Protein AF-A0AB34IIX8-F1 (afdb_monomer)

Secondary structure (DSSP, 8-state):
-PPPEEEEETTT--EEEEGGGEEEEEGGGTEEEES---SEEEEEEEEEETTEEEEEEEETTT--EEEEEESS--GGGTTS---TTS-EEEEEGGGEEEEETT-HHHHHHHHTT---S---------------SS-HHHHHHHHHHHHHHHHHHHHHHHHHHHHHHHHHHHS---------------

Solvent-accessible surface area (backbone atoms only — not comparable to full-atom values): 11412 Å² total; per-residue (Å²): 129,87,71,60,31,39,33,19,35,58,85,78,59,49,63,32,41,45,53,88,33,56,76,46,76,38,76,96,68,49,22,39,32,26,69,57,76,45,65,60,39,77,47,88,42,87,43,69,64,88,94,24,44,32,22,44,27,23,32,58,88,74,61,46,71,34,34,36,33,38,84,50,81,32,83,90,46,67,83,58,89,65,65,91,86,58,65,46,36,34,32,32,51,89,38,44,35,79,47,58,67,82,44,63,63,60,50,49,30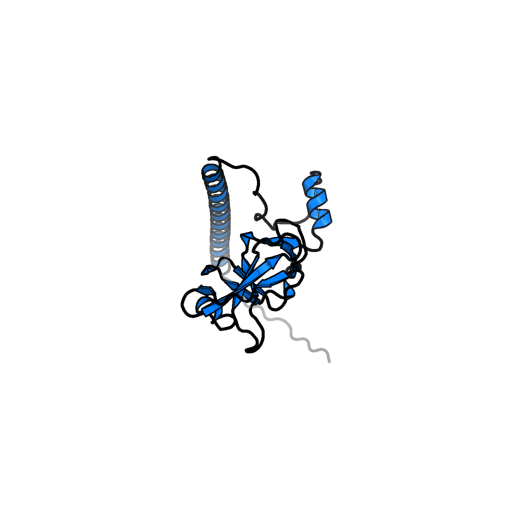,58,74,69,68,51,76,73,90,79,81,82,92,84,80,97,81,83,87,86,86,90,79,82,78,91,60,60,62,66,50,50,51,55,50,51,51,50,51,51,52,53,49,52,53,50,49,52,52,50,51,51,50,48,54,54,47,54,52,53,64,71,74,68,78,79,89,80,89,80,90,81,79,92,76,80,92,127

Foldseek 3Di:
DDFKKFKAFPPPRHTWGIPVQFQDQQVVQLWTKGQDTPQWDWAQDQDDDPHWGWTWIAGNPPRHTFFIKTPDQDPSRPPRDDDRHGIITIGHPVRIDMDGPPCPVVVVCVVVVNPPPDDDDDDPDDDDDDDDDDPPVVVVVVVVVVVVVVVVVVVVVVVVVVVVVVVCVVPPDDDDDDDDDDDDDD

InterPro domains:
  IPR004910 Yippee/Mis18/Cereblon [PF03226] (6-108)
  IPR034752 Mis18 domain [PS51793] (4-91)

Sequence (186 aa):
MERPFILTCHKCRQVISDSNQLLATVPSLDALVLDAIVGVRIDPTDEREGAAAFGRLSCHDCHTELGRVYSAAAEPLQHVVHRPEAPRYTLHRGALGSYVMGSAKEQHDRAHGVRSDGGEAEGAWAARDGAGGEASENVLVQQLMRVVLGLDQRLKALEQLRAKGEERAAEGGEEGDGEAGRKRAR

Nearest PDB structures (foldseek):
  5hj0-assembly1_A  TM=8.740E-01  e=3.305E-07  Schizosaccharomyces pombe
  8ou5-assembly1_C  TM=7.948E-01  e=3.242E-05  Magnetospirillum gryphiswaldense
  8tzx-assembly2_D  TM=7.393E-01  e=6.707E-05  Homo sapiens
  9djx-assembly2_D  TM=6.738E-01  e=5.671E-05  Homo sapiens
  8rqc-assembly1_A  TM=7.570E-01  e=3.036E-04  Homo sapiens

Organism: Prymnesium parvum (NCBI:txid97485)

Radius of gyration: 26.21 Å; Cα contacts (8 Å, |Δi|>4): 228; chains: 1; bounding box: 74×52×56 Å

pLDDT: mean 71.8, std 18.86, range [35.12, 96.25]

Structure (mmCIF, N/CA/C/O backbone):
data_AF-A0AB34IIX8-F1
#
_entry.id   AF-A0AB34IIX8-F1
#
loop_
_atom_site.group_PDB
_atom_site.id
_atom_site.type_symbol
_atom_site.label_atom_id
_atom_site.label_alt_id
_atom_site.label_comp_id
_atom_site.label_asym_id
_atom_site.label_entity_id
_atom_site.label_seq_id
_atom_site.pdbx_PDB_ins_code
_atom_site.Cartn_x
_atom_site.Cartn_y
_atom_site.Cartn_z
_atom_site.occupancy
_atom_site.B_iso_or_equiv
_atom_site.auth_seq_id
_atom_site.auth_comp_id
_atom_site.auth_asym_id
_atom_site.auth_atom_id
_atom_site.pdbx_PDB_model_num
ATOM 1 N N . MET A 1 1 ? 14.805 -4.150 16.756 1.00 48.88 1 MET A N 1
ATOM 2 C CA . MET A 1 1 ? 14.032 -4.914 15.754 1.00 48.88 1 MET A CA 1
ATOM 3 C C . MET A 1 1 ? 12.769 -4.123 15.490 1.00 48.88 1 MET A C 1
ATOM 5 O O . MET A 1 1 ? 12.057 -3.855 16.451 1.00 48.88 1 MET A O 1
ATOM 9 N N . GLU A 1 2 ? 12.534 -3.687 14.254 1.00 68.69 2 GLU A N 1
ATOM 10 C CA . GLU A 1 2 ? 11.281 -3.010 13.902 1.00 68.69 2 GLU A CA 1
ATOM 11 C C . GLU A 1 2 ? 10.110 -3.976 14.117 1.00 68.69 2 GLU A C 1
ATOM 13 O O . GLU A 1 2 ? 10.172 -5.142 13.725 1.00 68.69 2 GLU A O 1
ATOM 18 N N . ARG A 1 3 ? 9.069 -3.521 14.821 1.00 80.75 3 ARG A N 1
ATOM 19 C CA . ARG A 1 3 ? 7.877 -4.338 15.069 1.00 80.75 3 ARG A CA 1
ATOM 20 C C . ARG A 1 3 ? 7.067 -4.429 13.769 1.00 80.75 3 ARG A C 1
ATOM 22 O O . ARG A 1 3 ? 6.845 -3.387 13.147 1.00 80.75 3 ARG A O 1
ATOM 29 N N . PRO A 1 4 ? 6.592 -5.623 13.370 1.00 85.88 4 PRO A N 1
ATOM 30 C CA . PRO A 1 4 ? 5.780 -5.753 12.171 1.00 85.88 4 PRO A CA 1
ATOM 31 C C . PRO A 1 4 ? 4.468 -4.980 12.329 1.00 85.88 4 PRO A C 1
ATOM 33 O O . PRO A 1 4 ? 3.879 -4.922 13.417 1.00 85.88 4 PRO A O 1
ATOM 36 N N . PHE A 1 5 ? 3.999 -4.398 11.230 1.00 88.06 5 PHE A N 1
ATOM 37 C CA . PHE A 1 5 ? 2.740 -3.664 11.195 1.00 88.06 5 PHE A CA 1
ATOM 38 C C . PHE A 1 5 ? 1.834 -4.165 10.073 1.00 88.06 5 PHE A C 1
ATOM 40 O O . PHE A 1 5 ? 2.292 -4.627 9.032 1.00 88.06 5 PHE A O 1
ATOM 47 N N . ILE A 1 6 ? 0.529 -4.063 10.304 1.00 92.44 6 ILE A N 1
ATOM 48 C CA . ILE A 1 6 ? -0.516 -4.391 9.336 1.00 92.44 6 ILE A CA 1
ATOM 49 C C . ILE A 1 6 ? -0.975 -3.113 8.644 1.00 92.44 6 ILE A C 1
ATOM 51 O O . ILE A 1 6 ? -1.150 -2.077 9.289 1.00 92.44 6 ILE A O 1
ATOM 55 N N . LEU A 1 7 ? -1.208 -3.209 7.339 1.00 94.00 7 LEU A N 1
ATOM 56 C CA . LEU A 1 7 ? -1.829 -2.188 6.510 1.00 94.00 7 LEU A CA 1
ATOM 57 C C . LEU A 1 7 ? -3.308 -2.521 6.307 1.00 94.00 7 LEU A C 1
ATOM 59 O O . LEU A 1 7 ? -3.676 -3.626 5.910 1.00 94.00 7 LEU A O 1
ATOM 63 N N . THR A 1 8 ? -4.161 -1.540 6.566 1.00 95.00 8 THR A N 1
ATOM 64 C CA . THR A 1 8 ? -5.621 -1.642 6.472 1.00 95.00 8 THR A CA 1
ATOM 65 C C . THR A 1 8 ? -6.172 -0.540 5.581 1.00 95.00 8 THR A C 1
ATOM 67 O O . THR A 1 8 ? -5.566 0.521 5.462 1.00 95.00 8 THR A O 1
ATOM 70 N N . CYS A 1 9 ? -7.340 -0.739 4.978 1.00 94.62 9 CYS A N 1
ATOM 71 C CA . CYS A 1 9 ? -8.062 0.344 4.321 1.00 94.62 9 CYS A CA 1
ATOM 72 C C . CYS A 1 9 ? -8.447 1.405 5.364 1.00 94.62 9 CYS A C 1
ATOM 74 O O . CYS A 1 9 ? -9.078 1.081 6.371 1.00 94.62 9 CYS A O 1
ATOM 76 N N . HIS A 1 10 ? -8.125 2.678 5.125 1.00 93.69 10 HIS A N 1
ATOM 77 C CA . HIS A 1 10 ? -8.437 3.745 6.086 1.00 93.69 10 HIS A CA 1
ATOM 78 C C . HIS A 1 10 ? -9.949 3.894 6.355 1.00 93.69 10 HIS A C 1
ATOM 80 O O . HIS A 1 10 ? -10.344 4.263 7.461 1.00 93.69 10 HIS A O 1
ATOM 86 N N . LYS A 1 11 ? -10.792 3.573 5.361 1.00 93.38 11 LYS A N 1
ATOM 87 C CA . LYS A 1 11 ? -12.246 3.765 5.415 1.00 93.38 11 LYS A CA 1
ATOM 88 C C . LYS A 1 11 ? -12.980 2.635 6.137 1.00 93.38 11 LYS A C 1
ATOM 90 O O . LYS A 1 11 ? -13.753 2.909 7.047 1.00 93.38 11 LYS A O 1
ATOM 95 N N . CYS A 1 12 ? -12.759 1.379 5.741 1.00 93.50 12 CYS A N 1
ATOM 96 C CA . CYS A 1 12 ? -13.467 0.221 6.315 1.00 93.50 12 CYS A CA 1
ATOM 97 C C . CYS A 1 12 ? -12.614 -0.652 7.240 1.00 93.50 12 CYS A C 1
ATOM 99 O O . CYS A 1 12 ? -13.127 -1.619 7.791 1.00 93.50 12 CYS A O 1
ATOM 101 N N . ARG A 1 13 ? -11.325 -0.334 7.416 1.00 93.94 13 ARG A N 1
ATOM 102 C CA . ARG A 1 13 ? -10.366 -1.094 8.238 1.00 93.94 13 ARG A CA 1
ATOM 103 C C . ARG A 1 13 ? -10.100 -2.532 7.778 1.00 93.94 13 ARG A C 1
ATOM 105 O O . ARG A 1 13 ? -9.403 -3.258 8.480 1.00 93.94 13 ARG A O 1
ATOM 112 N N . GLN A 1 14 ? -10.563 -2.916 6.587 1.00 93.94 14 GLN A N 1
ATOM 113 C CA . GLN A 1 14 ? -10.225 -4.196 5.966 1.00 93.94 14 GLN A CA 1
ATOM 114 C C . GLN A 1 14 ? -8.707 -4.347 5.849 1.00 93.94 14 GLN A C 1
ATOM 116 O O . GLN A 1 14 ? -8.026 -3.411 5.428 1.00 93.94 14 GLN A O 1
ATOM 121 N N . VAL A 1 15 ? -8.176 -5.512 6.215 1.00 94.56 15 VAL A N 1
ATOM 122 C CA . VAL A 1 15 ? -6.744 -5.811 6.092 1.00 94.56 15 VAL A CA 1
ATOM 123 C C . VAL A 1 15 ? -6.374 -5.927 4.617 1.00 94.56 15 VAL A C 1
ATOM 125 O O . VAL A 1 15 ? -7.032 -6.655 3.875 1.00 94.56 15 VAL A O 1
ATOM 128 N N . ILE A 1 16 ? -5.327 -5.206 4.212 1.00 95.00 16 ILE A N 1
ATOM 129 C CA . ILE A 1 16 ? -4.848 -5.154 2.826 1.00 95.00 16 ILE A CA 1
ATOM 130 C C . ILE A 1 16 ? -3.503 -5.860 2.673 1.00 95.00 16 ILE A C 1
ATOM 132 O O . ILE A 1 16 ? -3.306 -6.585 1.705 1.00 95.00 16 ILE A O 1
ATOM 136 N N . SER A 1 17 ? -2.564 -5.646 3.596 1.00 94.88 17 SER A N 1
ATOM 137 C CA . SER A 1 17 ? -1.236 -6.274 3.561 1.00 94.88 17 SER A CA 1
ATOM 138 C C . SER A 1 17 ? -0.517 -6.090 4.906 1.00 94.88 17 SER A C 1
ATOM 140 O O . SER A 1 17 ? -1.108 -5.605 5.875 1.00 94.88 17 SER A O 1
ATOM 142 N N . ASP A 1 18 ? 0.758 -6.453 4.975 1.00 92.38 18 ASP A N 1
ATOM 143 C CA . ASP A 1 18 ? 1.627 -6.300 6.140 1.00 92.38 18 ASP A CA 1
ATOM 144 C C . ASP A 1 18 ? 3.025 -5.802 5.740 1.00 92.38 18 ASP A C 1
ATOM 146 O O . ASP A 1 18 ? 3.395 -5.777 4.566 1.00 92.38 18 ASP A O 1
ATOM 150 N N . SER A 1 19 ? 3.807 -5.372 6.730 1.00 90.69 19 SER A N 1
ATOM 151 C CA . SER A 1 19 ? 5.132 -4.784 6.524 1.00 90.69 19 SER A CA 1
ATOM 152 C C . SER A 1 19 ? 6.153 -5.733 5.896 1.00 90.69 19 SER A C 1
ATOM 154 O O . SER A 1 19 ? 7.122 -5.258 5.317 1.00 90.69 19 SER A O 1
ATOM 156 N N . ASN A 1 20 ? 5.963 -7.054 5.982 1.00 89.75 20 ASN A N 1
ATOM 157 C CA . ASN A 1 20 ? 6.886 -8.020 5.378 1.00 89.75 20 ASN A CA 1
ATOM 158 C C . ASN A 1 20 ? 6.762 -8.051 3.853 1.00 89.75 20 ASN A C 1
ATOM 160 O O . ASN A 1 20 ? 7.678 -8.510 3.178 1.00 89.75 20 ASN A O 1
ATOM 164 N N . GLN A 1 21 ? 5.640 -7.567 3.315 1.00 89.94 21 GLN A N 1
ATOM 165 C CA . GLN A 1 21 ? 5.416 -7.450 1.877 1.00 89.94 21 GLN A CA 1
ATOM 166 C C . GLN A 1 21 ? 5.927 -6.121 1.310 1.00 89.94 21 GLN A C 1
ATOM 168 O O . GLN A 1 21 ? 5.848 -5.915 0.100 1.00 89.94 21 GLN A O 1
ATOM 173 N N . LEU A 1 22 ? 6.414 -5.200 2.155 1.00 89.75 22 LEU A N 1
ATOM 174 C CA . LEU A 1 22 ? 6.885 -3.881 1.734 1.00 89.75 22 LEU A CA 1
ATOM 175 C C . LEU A 1 22 ? 8.232 -3.989 1.023 1.00 89.75 22 LEU A C 1
ATOM 177 O O . LEU A 1 22 ? 9.253 -4.300 1.628 1.00 89.75 22 LEU A O 1
ATOM 181 N N . LEU A 1 23 ? 8.225 -3.668 -0.267 1.00 88.12 23 LEU A N 1
ATOM 182 C CA . LEU A 1 23 ? 9.414 -3.669 -1.114 1.00 88.12 23 LEU A CA 1
ATOM 183 C C . LEU A 1 23 ? 10.110 -2.311 -1.097 1.00 88.12 23 LEU A C 1
ATOM 185 O O . LEU A 1 23 ? 11.332 -2.230 -1.014 1.00 88.12 23 LEU A O 1
ATOM 189 N N . ALA A 1 24 ? 9.326 -1.239 -1.216 1.00 87.75 24 ALA A N 1
ATOM 190 C CA . ALA A 1 24 ? 9.838 0.121 -1.282 1.00 87.75 24 ALA A CA 1
ATOM 191 C C . ALA A 1 24 ? 8.766 1.144 -0.908 1.00 87.75 24 ALA A C 1
ATOM 193 O O . ALA A 1 24 ? 7.566 0.914 -1.064 1.00 87.75 24 ALA A O 1
ATOM 194 N N . THR A 1 25 ? 9.216 2.318 -0.484 1.00 89.25 25 THR A N 1
ATOM 195 C CA . THR A 1 25 ? 8.400 3.529 -0.439 1.00 89.25 25 THR A CA 1
ATOM 196 C C . THR A 1 25 ? 8.846 4.442 -1.573 1.00 89.25 25 THR A C 1
ATOM 198 O O . THR A 1 25 ? 10.042 4.615 -1.806 1.00 89.25 25 THR A O 1
ATOM 201 N N . VAL A 1 26 ? 7.893 4.990 -2.325 1.00 86.69 26 VAL A N 1
ATOM 202 C CA . VAL A 1 26 ? 8.170 5.834 -3.494 1.00 86.69 26 VAL A CA 1
ATOM 203 C C . VAL A 1 26 ? 7.586 7.219 -3.226 1.00 86.69 26 VAL A C 1
ATOM 205 O O . VAL A 1 26 ? 6.388 7.428 -3.433 1.00 86.69 26 VAL A O 1
ATOM 208 N N . PRO A 1 27 ? 8.406 8.177 -2.749 1.00 84.50 27 PRO A N 1
ATOM 209 C CA . PRO A 1 27 ? 7.924 9.496 -2.342 1.00 84.50 27 PRO A CA 1
ATOM 210 C C . PRO A 1 27 ? 7.261 10.284 -3.474 1.00 84.50 27 PRO A C 1
ATOM 212 O O . PRO A 1 27 ? 6.296 10.998 -3.231 1.00 84.50 27 PRO A O 1
ATOM 215 N N . SER A 1 28 ? 7.737 10.129 -4.712 1.00 83.44 28 SER A N 1
ATOM 216 C CA . SER A 1 28 ? 7.179 10.815 -5.886 1.00 83.44 28 SER A CA 1
ATOM 217 C C . SER A 1 28 ? 5.744 10.398 -6.221 1.00 83.44 28 SER A C 1
ATOM 219 O O . SER A 1 28 ? 5.047 11.146 -6.896 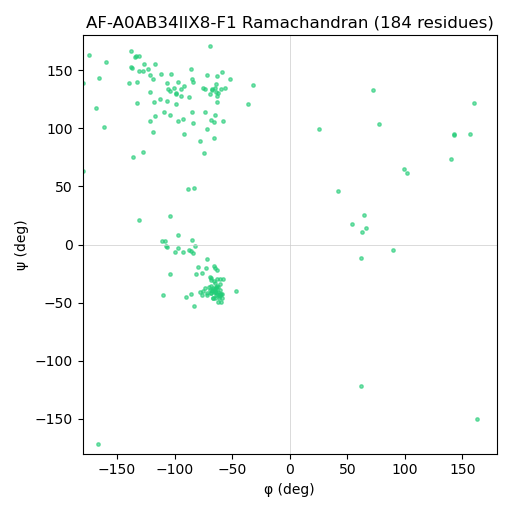1.00 83.44 28 SER A O 1
ATOM 221 N N . LEU A 1 29 ? 5.301 9.231 -5.742 1.00 81.00 29 LEU A N 1
ATOM 222 C CA . LEU A 1 29 ? 3.943 8.711 -5.925 1.00 81.00 29 LEU A CA 1
ATOM 223 C C . LEU A 1 29 ? 3.104 8.761 -4.638 1.00 81.00 29 LEU A C 1
ATOM 225 O O . LEU A 1 29 ? 1.960 8.306 -4.646 1.00 81.00 29 LEU A O 1
ATOM 229 N N . ASP A 1 30 ? 3.688 9.232 -3.528 1.00 88.44 30 ASP A N 1
ATOM 230 C CA . ASP A 1 30 ? 3.159 9.054 -2.167 1.00 88.44 30 ASP A CA 1
ATOM 231 C C . ASP A 1 30 ? 2.613 7.628 -1.940 1.00 88.44 30 ASP A C 1
ATOM 233 O O . ASP A 1 30 ? 1.490 7.412 -1.470 1.00 88.44 30 ASP A O 1
ATOM 237 N N . ALA A 1 31 ? 3.396 6.627 -2.363 1.00 90.06 31 ALA A N 1
ATOM 238 C CA . ALA A 1 31 ? 2.939 5.246 -2.448 1.00 90.06 31 ALA A CA 1
ATOM 239 C C . ALA A 1 31 ? 3.898 4.243 -1.795 1.00 90.06 31 ALA A C 1
ATOM 241 O O . ALA A 1 31 ? 5.121 4.411 -1.775 1.00 90.06 31 ALA A O 1
ATOM 242 N N . LEU A 1 32 ? 3.310 3.164 -1.286 1.00 91.31 32 LEU A N 1
ATOM 243 C CA . LEU A 1 32 ? 3.980 1.961 -0.810 1.00 91.31 32 LEU A CA 1
ATOM 244 C C . LEU A 1 32 ? 3.930 0.901 -1.908 1.00 91.31 32 LEU A C 1
ATOM 246 O O . LEU A 1 32 ? 2.858 0.631 -2.446 1.00 91.31 32 LEU A O 1
ATOM 250 N N . VAL A 1 33 ? 5.067 0.290 -2.222 1.00 90.81 33 VAL A N 1
ATOM 251 C CA . VAL A 1 33 ? 5.158 -0.802 -3.194 1.00 90.81 33 VAL A CA 1
ATOM 252 C C . VAL A 1 33 ? 5.195 -2.124 -2.444 1.00 90.81 33 VAL A C 1
ATOM 254 O O . VAL A 1 33 ? 6.082 -2.336 -1.616 1.00 90.81 33 VAL A O 1
ATOM 257 N N . LEU A 1 34 ? 4.230 -2.994 -2.724 1.00 90.31 34 LEU A N 1
ATOM 258 C CA . LEU A 1 34 ? 4.023 -4.266 -2.037 1.00 90.31 34 LEU A CA 1
ATOM 259 C C . LEU A 1 34 ? 4.099 -5.436 -3.026 1.00 90.31 34 LEU A C 1
ATOM 261 O O . LEU A 1 34 ? 3.654 -5.304 -4.168 1.00 90.31 34 LEU A O 1
ATOM 265 N N . ASP A 1 35 ? 4.626 -6.571 -2.566 1.00 87.56 35 ASP A N 1
ATOM 266 C CA . ASP A 1 35 ? 4.683 -7.827 -3.339 1.00 87.56 35 ASP A CA 1
ATOM 267 C C . ASP A 1 35 ? 3.320 -8.538 -3.350 1.00 87.56 35 ASP A C 1
ATOM 269 O O . ASP A 1 35 ? 2.833 -9.003 -4.379 1.00 87.56 35 ASP A O 1
ATOM 273 N N . ALA A 1 36 ? 2.639 -8.549 -2.201 1.00 88.06 36 ALA A N 1
ATOM 274 C CA . ALA A 1 36 ? 1.340 -9.191 -2.042 1.00 88.06 36 ALA A CA 1
ATOM 275 C C . ALA A 1 36 ? 0.322 -8.289 -1.335 1.00 88.06 36 ALA A C 1
ATOM 277 O O . ALA A 1 36 ? 0.626 -7.608 -0.350 1.00 88.06 36 ALA A O 1
ATOM 278 N N . ILE A 1 37 ? -0.917 -8.333 -1.825 1.00 91.62 37 ILE A N 1
ATOM 279 C CA . ILE A 1 37 ? -2.074 -7.634 -1.259 1.00 91.62 37 ILE A CA 1
ATOM 280 C C . ILE A 1 37 ? -3.299 -8.555 -1.248 1.00 91.62 37 ILE A C 1
ATOM 282 O O . ILE A 1 37 ? -3.431 -9.446 -2.086 1.00 91.62 37 ILE A O 1
ATOM 286 N N . VAL A 1 38 ? -4.204 -8.332 -0.300 1.00 93.69 38 VAL A N 1
ATOM 287 C CA . VAL A 1 38 ? -5.457 -9.078 -0.114 1.00 93.69 38 VAL A CA 1
ATOM 288 C C . VAL A 1 38 ? -6.636 -8.120 0.046 1.00 93.69 38 VAL A C 1
ATOM 290 O O . VAL A 1 38 ? -6.457 -6.938 0.324 1.00 93.69 38 VAL A O 1
ATOM 293 N N . GLY A 1 39 ? -7.865 -8.613 -0.140 1.00 91.75 39 GLY A N 1
ATOM 294 C CA . GLY A 1 39 ? -9.071 -7.799 0.072 1.00 91.75 39 GLY A CA 1
ATOM 295 C C . GLY A 1 39 ? -9.210 -6.619 -0.899 1.00 91.75 39 GLY A C 1
ATOM 296 O O . GLY A 1 39 ? -9.858 -5.619 -0.579 1.00 91.75 39 GLY A O 1
ATOM 297 N N . VAL A 1 40 ? -8.603 -6.728 -2.082 1.00 94.06 40 VAL A N 1
ATOM 298 C CA . VAL A 1 40 ? -8.648 -5.712 -3.137 1.00 94.06 40 VAL A CA 1
ATOM 299 C C . VAL A 1 40 ? -9.331 -6.234 -4.395 1.00 94.06 40 VAL A C 1
ATOM 301 O O . VAL A 1 40 ? -9.357 -7.434 -4.669 1.00 94.06 40 VAL A O 1
ATOM 304 N N . ARG A 1 41 ? -9.867 -5.309 -5.181 1.00 93.88 41 ARG A N 1
ATOM 305 C CA . ARG A 1 41 ? -10.296 -5.505 -6.559 1.00 93.88 41 ARG A CA 1
ATOM 306 C C . ARG A 1 41 ? -9.297 -4.828 -7.481 1.00 93.88 41 ARG A C 1
ATOM 308 O O . ARG A 1 41 ? -8.819 -3.736 -7.178 1.00 93.88 41 ARG A O 1
ATOM 315 N N . ILE A 1 42 ? -8.993 -5.501 -8.583 1.00 91.94 42 ILE A N 1
ATOM 316 C CA . ILE A 1 42 ? -8.147 -4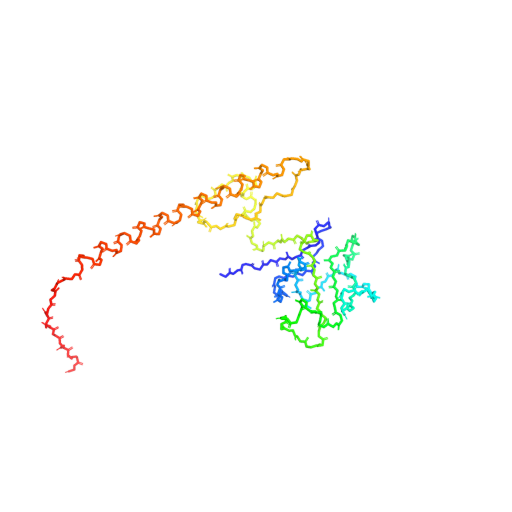.976 -9.647 1.00 91.94 42 ILE A CA 1
ATOM 317 C C . ILE A 1 42 ? -9.058 -4.702 -10.829 1.00 91.94 42 ILE A C 1
ATOM 319 O O . ILE A 1 42 ? -9.612 -5.641 -11.400 1.00 91.94 42 ILE A O 1
ATOM 323 N N . ASP A 1 43 ? -9.202 -3.432 -11.176 1.00 89.38 43 ASP A N 1
ATOM 324 C CA . ASP A 1 43 ? -9.896 -3.015 -12.382 1.00 89.38 43 ASP A CA 1
ATOM 325 C C . ASP A 1 43 ? -8.837 -2.869 -13.486 1.00 89.38 43 ASP A C 1
ATOM 327 O O . ASP A 1 43 ? -7.994 -1.965 -13.408 1.00 89.38 43 ASP A O 1
ATOM 331 N N . PRO A 1 44 ? -8.801 -3.781 -14.480 1.00 76.06 44 PRO A N 1
ATOM 332 C CA . PRO A 1 44 ? -7.840 -3.728 -15.572 1.00 76.06 44 PRO A CA 1
ATOM 333 C C . PRO A 1 44 ? -8.253 -2.617 -16.536 1.00 76.06 44 PRO A C 1
ATOM 335 O O . PRO A 1 44 ? -8.888 -2.838 -17.564 1.00 76.06 44 PRO A O 1
ATOM 338 N N . THR A 1 45 ? -7.938 -1.390 -16.159 1.00 73.19 45 THR A N 1
ATOM 339 C CA . THR A 1 45 ? -8.007 -0.222 -17.024 1.00 73.19 45 THR A CA 1
ATOM 340 C C . THR A 1 45 ? -6.652 -0.029 -17.691 1.00 73.19 45 THR A C 1
ATOM 342 O O . THR A 1 45 ? -5.633 -0.106 -17.019 1.00 73.19 45 THR A O 1
ATOM 345 N N . ASP A 1 46 ? -6.615 0.264 -18.991 1.00 69.44 46 ASP A N 1
ATOM 346 C CA . ASP A 1 46 ? -5.392 0.724 -19.673 1.00 69.44 46 ASP A CA 1
ATOM 347 C C . ASP A 1 46 ? -5.205 2.237 -19.474 1.00 69.44 46 ASP A C 1
ATOM 349 O O . ASP A 1 46 ? -4.994 3.006 -20.417 1.00 69.44 46 ASP A O 1
ATOM 353 N N . GLU A 1 47 ? -5.329 2.692 -18.227 1.00 77.12 47 GLU A N 1
ATOM 354 C CA . GLU A 1 47 ? -5.004 4.072 -17.893 1.00 77.12 47 GLU A CA 1
ATOM 355 C C . GLU A 1 47 ? -3.490 4.263 -17.947 1.00 77.12 47 GLU A C 1
ATOM 357 O O . GLU A 1 47 ? -2.714 3.346 -17.675 1.00 77.12 47 GLU A O 1
ATOM 362 N N . ARG A 1 48 ? -3.060 5.453 -18.370 1.00 77.31 48 ARG A N 1
ATOM 363 C CA . ARG A 1 48 ? -1.650 5.746 -18.619 1.00 77.31 48 ARG A CA 1
ATOM 364 C C . ARG A 1 48 ? -1.174 6.896 -17.760 1.00 77.31 48 ARG A C 1
ATOM 366 O O . ARG A 1 48 ? -1.786 7.960 -17.743 1.00 77.31 48 ARG A O 1
ATOM 373 N N . GLU A 1 49 ? -0.037 6.687 -17.114 1.00 72.88 49 GLU A N 1
ATOM 374 C CA . GLU A 1 49 ? 0.727 7.728 -16.437 1.00 72.88 49 GLU A CA 1
ATOM 375 C C . GLU A 1 49 ? 2.124 7.753 -17.064 1.00 72.88 49 GLU A C 1
ATOM 377 O O . GLU A 1 49 ? 2.921 6.822 -16.925 1.00 72.88 49 GLU A O 1
ATOM 382 N N . GLY A 1 50 ? 2.379 8.782 -17.876 1.00 76.56 50 GLY A N 1
ATOM 383 C CA . GLY A 1 50 ? 3.541 8.809 -18.762 1.00 76.56 50 GLY A CA 1
ATOM 384 C C . GLY A 1 50 ? 3.502 7.663 -19.782 1.00 76.56 50 GLY A C 1
ATOM 385 O O . GLY A 1 50 ? 2.560 7.547 -20.566 1.00 76.56 50 GLY A O 1
ATOM 386 N N . ALA A 1 51 ? 4.538 6.821 -19.776 1.00 72.31 51 ALA A N 1
ATOM 387 C CA . ALA A 1 51 ? 4.677 5.681 -20.686 1.00 72.31 51 ALA A CA 1
ATOM 388 C C . ALA A 1 51 ? 4.128 4.352 -20.125 1.00 72.31 51 ALA A C 1
ATOM 390 O O . ALA A 1 51 ? 4.094 3.361 -20.854 1.00 72.31 51 ALA A O 1
ATOM 391 N N . ALA A 1 52 ? 3.715 4.305 -18.854 1.00 77.00 52 ALA A N 1
ATOM 392 C CA . ALA A 1 52 ? 3.293 3.070 -18.199 1.00 77.00 52 ALA A CA 1
ATOM 393 C C . ALA A 1 52 ? 1.767 2.943 -18.140 1.00 77.00 52 ALA A C 1
ATOM 395 O O . ALA A 1 52 ? 1.073 3.891 -17.770 1.00 77.00 52 ALA A O 1
ATOM 396 N N . ALA A 1 53 ? 1.264 1.755 -18.482 1.00 83.56 53 ALA A N 1
ATOM 397 C CA . ALA A 1 53 ? -0.128 1.382 -18.269 1.00 83.56 53 ALA A CA 1
ATOM 398 C C . ALA A 1 53 ? -0.324 0.866 -16.836 1.00 83.56 53 ALA A C 1
ATOM 400 O O . ALA A 1 53 ? 0.526 0.130 -16.314 1.00 83.56 53 ALA A O 1
ATOM 401 N N . PHE A 1 54 ? -1.436 1.242 -16.209 1.00 87.25 54 PHE A N 1
ATOM 402 C CA . PHE A 1 54 ? -1.771 0.811 -14.859 1.00 87.25 54 PHE A CA 1
ATOM 403 C C . PHE A 1 54 ? -3.256 0.474 -14.705 1.00 87.25 54 PHE A C 1
ATOM 405 O O . PHE A 1 54 ? -4.130 1.208 -15.162 1.00 87.25 54 PHE A O 1
ATOM 412 N N . GLY A 1 55 ? -3.530 -0.610 -13.979 1.00 89.88 55 GLY A N 1
ATOM 413 C CA . GLY A 1 55 ? -4.864 -0.926 -13.475 1.00 89.88 55 GLY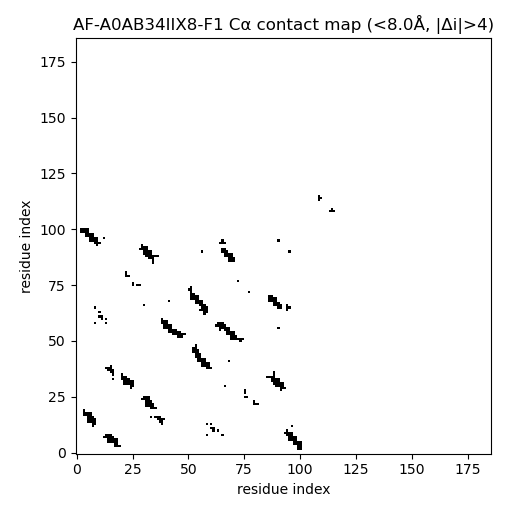 A CA 1
ATOM 414 C C . GLY A 1 55 ? -5.119 -0.237 -12.136 1.00 89.88 55 GLY A C 1
ATOM 415 O O . GLY A 1 55 ? -4.182 -0.006 -11.365 1.00 89.88 55 GLY A O 1
ATOM 416 N N . ARG A 1 56 ? -6.379 0.072 -11.829 1.00 92.75 56 ARG A N 1
ATOM 417 C CA . ARG A 1 56 ? -6.756 0.645 -10.529 1.00 92.75 56 ARG A CA 1
ATOM 418 C C . ARG A 1 56 ? -6.975 -0.448 -9.492 1.00 92.75 56 ARG A C 1
ATOM 420 O O . ARG A 1 56 ? -7.522 -1.510 -9.785 1.00 92.75 56 ARG A O 1
ATOM 427 N N . LEU A 1 57 ? -6.558 -0.167 -8.264 1.00 94.19 57 LEU A N 1
ATOM 428 C CA . LEU A 1 57 ? -6.793 -1.010 -7.100 1.00 94.19 57 LEU A CA 1
ATOM 429 C C . LEU A 1 57 ? -7.843 -0.349 -6.220 1.00 94.19 57 LEU A C 1
ATOM 431 O O . LEU A 1 57 ? -7.652 0.777 -5.758 1.00 94.19 57 LEU A O 1
ATOM 435 N N . SER A 1 58 ? -8.924 -1.061 -5.936 1.00 96.00 58 SER A N 1
ATOM 436 C CA . SER A 1 58 ? -9.975 -0.606 -5.029 1.00 96.00 58 SER A CA 1
ATOM 437 C C . SER A 1 58 ? -10.190 -1.606 -3.896 1.00 96.00 58 SER A C 1
ATOM 439 O O . SER A 1 58 ? -9.937 -2.801 -4.028 1.00 96.00 58 SER A O 1
ATOM 441 N N . CYS A 1 59 ? -10.629 -1.129 -2.733 1.00 96.25 59 CYS A N 1
ATOM 442 C CA . CYS A 1 59 ? -10.982 -2.012 -1.627 1.00 96.25 59 CYS A CA 1
ATOM 443 C C . CYS A 1 59 ? -12.189 -2.879 -2.014 1.00 96.25 59 CYS A C 1
ATOM 445 O O . CYS A 1 59 ? -13.180 -2.363 -2.537 1.00 96.25 59 CYS A O 1
ATOM 447 N N . HIS A 1 60 ? -12.134 -4.178 -1.718 1.00 95.81 60 HIS A N 1
ATOM 448 C CA . HIS A 1 60 ? -13.231 -5.092 -2.026 1.00 95.81 60 HIS A CA 1
ATOM 449 C C . HIS A 1 60 ? -14.545 -4.678 -1.347 1.00 95.81 60 HIS A C 1
ATOM 451 O O . HIS A 1 60 ? -15.579 -4.667 -2.009 1.00 95.81 60 HIS A O 1
ATOM 457 N N . ASP A 1 61 ? -14.489 -4.263 -0.077 1.00 94.12 61 ASP A N 1
ATOM 458 C CA . ASP A 1 61 ? -15.694 -4.028 0.730 1.00 94.12 61 ASP A CA 1
ATOM 459 C C . ASP A 1 61 ? -16.282 -2.627 0.557 1.00 94.12 61 ASP A C 1
ATOM 461 O O . ASP A 1 61 ? -17.494 -2.454 0.480 1.00 94.12 61 ASP A O 1
ATOM 465 N N . CYS A 1 62 ? -15.429 -1.598 0.531 1.00 94.75 62 CYS A N 1
ATOM 466 C CA . CYS A 1 62 ? -15.881 -0.202 0.522 1.00 94.75 62 CYS A CA 1
ATOM 467 C C . CYS A 1 62 ? -15.612 0.537 -0.791 1.00 94.75 62 CYS A C 1
ATOM 469 O O . CYS A 1 62 ? -15.848 1.749 -0.860 1.00 94.75 62 CYS A O 1
ATOM 471 N N . HIS A 1 63 ? -15.068 -0.169 -1.789 1.00 95.00 63 HIS A N 1
ATOM 472 C CA . HIS A 1 63 ? -14.798 0.310 -3.152 1.00 95.00 63 HIS A CA 1
ATOM 473 C C . HIS A 1 63 ? -13.956 1.587 -3.236 1.00 95.00 63 HIS A C 1
ATOM 475 O O . HIS A 1 63 ? -13.931 2.266 -4.255 1.00 95.00 63 HIS A O 1
ATOM 481 N N . THR A 1 64 ? -13.261 1.931 -2.154 1.00 94.19 64 THR A N 1
ATOM 482 C CA . THR A 1 64 ? -12.392 3.105 -2.118 1.00 94.19 64 THR A CA 1
ATOM 483 C C . THR A 1 64 ? -11.118 2.796 -2.879 1.00 94.19 64 THR A C 1
ATOM 485 O O . THR A 1 64 ? -10.553 1.718 -2.694 1.00 94.19 64 THR A O 1
ATOM 488 N N . GLU A 1 65 ? -10.684 3.722 -3.729 1.00 94.94 65 GLU A N 1
ATOM 489 C CA . GLU A 1 65 ? -9.432 3.594 -4.468 1.00 94.94 65 GLU A CA 1
ATOM 490 C C . GLU A 1 65 ? -8.262 3.550 -3.477 1.00 94.94 65 GLU A C 1
ATOM 492 O O . GLU A 1 65 ? -8.114 4.421 -2.619 1.00 94.94 65 GLU A O 1
ATOM 497 N N . LEU A 1 66 ? -7.476 2.480 -3.554 1.00 95.00 66 LEU A N 1
ATOM 498 C CA . LEU A 1 66 ? -6.324 2.238 -2.692 1.00 95.00 66 LEU A CA 1
ATOM 499 C C . LEU A 1 66 ? -5.011 2.507 -3.417 1.00 95.00 66 LEU A C 1
ATOM 501 O O . LEU A 1 66 ? -4.008 2.780 -2.763 1.00 95.00 66 LEU A O 1
ATOM 505 N N . GLY A 1 67 ? -4.993 2.406 -4.746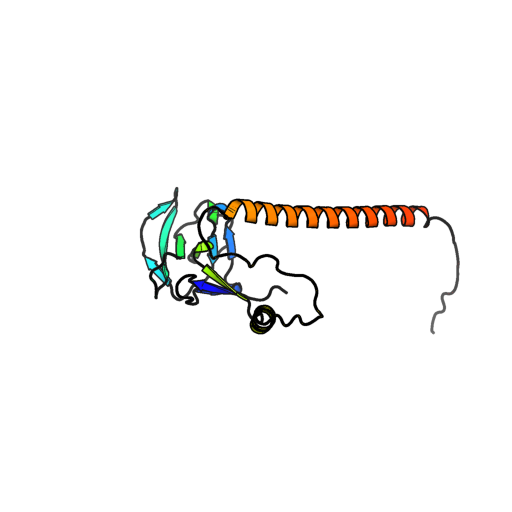 1.00 93.44 67 GLY A N 1
ATOM 506 C CA . GLY A 1 67 ? -3.773 2.568 -5.517 1.00 93.44 67 GLY A CA 1
ATOM 507 C C . GLY A 1 67 ? -3.860 2.012 -6.926 1.00 93.44 67 GLY A C 1
ATOM 508 O O . GLY A 1 67 ? -4.922 1.994 -7.546 1.00 93.44 67 GLY A O 1
ATOM 509 N N . ARG A 1 68 ? -2.715 1.562 -7.431 1.00 92.00 68 ARG A N 1
ATOM 510 C CA . ARG A 1 68 ? -2.503 1.164 -8.823 1.00 92.00 68 ARG A CA 1
ATOM 511 C C . ARG A 1 68 ? -1.673 -0.113 -8.906 1.00 92.00 68 ARG A C 1
ATOM 513 O O . ARG A 1 68 ? -0.864 -0.395 -8.021 1.00 92.00 68 ARG A O 1
ATOM 520 N N . VAL A 1 69 ? -1.856 -0.874 -9.977 1.00 89.69 69 VAL A N 1
ATOM 521 C CA . VAL A 1 69 ? -0.983 -1.986 -10.358 1.00 89.69 69 VAL A CA 1
ATOM 522 C C . VAL A 1 69 ? -0.371 -1.687 -11.713 1.00 89.69 69 VAL A C 1
ATOM 524 O O . VAL A 1 69 ? -1.084 -1.457 -12.687 1.00 89.69 69 VAL A O 1
ATOM 527 N N . TYR A 1 70 ? 0.955 -1.681 -11.777 1.00 83.38 70 TYR A N 1
ATOM 528 C CA . TYR A 1 70 ? 1.666 -1.417 -13.022 1.00 83.38 70 TYR A CA 1
ATOM 529 C C . TYR A 1 70 ? 2.010 -2.732 -13.715 1.00 83.38 70 TYR A C 1
ATOM 531 O O . TYR A 1 70 ? 2.610 -3.621 -13.108 1.00 83.38 70 TYR A O 1
ATOM 539 N N . SER A 1 71 ? 1.641 -2.844 -14.991 1.00 72.44 71 SER A N 1
ATOM 540 C CA . SER A 1 71 ? 1.966 -4.001 -15.836 1.00 72.44 71 SER A CA 1
ATOM 541 C C . SER A 1 71 ? 3.400 -3.958 -16.376 1.00 72.44 71 SER A C 1
ATOM 543 O O . SER A 1 71 ? 3.949 -4.987 -16.759 1.00 72.44 71 SER A O 1
ATOM 545 N N . ALA A 1 72 ? 4.026 -2.777 -16.373 1.00 68.50 72 ALA A N 1
ATOM 546 C CA . ALA A 1 72 ? 5.409 -2.554 -16.778 1.00 68.50 72 ALA A CA 1
ATOM 547 C C . ALA A 1 72 ? 6.149 -1.669 -15.764 1.00 68.50 72 ALA A C 1
ATOM 549 O O . ALA A 1 72 ? 5.535 -0.963 -14.963 1.00 68.50 72 ALA A O 1
ATOM 550 N N . ALA A 1 73 ? 7.484 -1.687 -15.801 1.00 64.06 73 ALA A N 1
ATOM 551 C CA . ALA A 1 73 ? 8.310 -0.824 -14.963 1.00 64.06 73 ALA A CA 1
ATOM 552 C C . ALA A 1 73 ? 8.124 0.653 -15.356 1.00 64.06 73 ALA A C 1
ATOM 554 O O . ALA A 1 73 ? 8.818 1.166 -16.231 1.00 64.06 73 ALA A O 1
ATOM 555 N N . ALA A 1 74 ? 7.180 1.334 -14.707 1.00 66.31 74 ALA A N 1
ATOM 556 C CA . ALA A 1 74 ? 7.054 2.782 -14.784 1.00 66.31 74 ALA A CA 1
ATOM 557 C C . ALA A 1 74 ? 8.357 3.447 -14.307 1.00 66.31 74 ALA A C 1
ATOM 559 O O . ALA A 1 74 ? 9.026 2.911 -13.422 1.00 66.31 74 ALA A O 1
ATOM 560 N N . GLU A 1 75 ? 8.708 4.614 -14.857 1.00 66.38 75 GLU A N 1
ATOM 561 C CA . GLU A 1 75 ? 9.903 5.382 -14.463 1.00 66.38 75 GLU A CA 1
ATOM 562 C C . GLU A 1 75 ? 10.100 5.541 -12.939 1.00 66.38 75 GLU A C 1
ATOM 564 O O . GLU A 1 75 ? 11.222 5.321 -12.484 1.00 66.38 75 GLU A O 1
ATOM 569 N N . PRO A 1 76 ? 9.067 5.778 -12.098 1.00 67.38 76 PRO A N 1
ATOM 570 C CA . PRO A 1 76 ? 9.265 5.839 -10.644 1.00 67.38 76 PRO A CA 1
ATOM 571 C C . PRO A 1 76 ? 9.544 4.478 -9.975 1.00 67.38 76 PRO A C 1
ATOM 573 O O . PRO A 1 76 ? 9.953 4.434 -8.818 1.00 67.38 76 PRO A O 1
ATOM 576 N N . LEU A 1 77 ? 9.332 3.360 -10.678 1.00 70.25 77 LEU A N 1
ATOM 577 C CA . LEU A 1 77 ? 9.472 1.991 -10.168 1.00 70.25 77 LEU A CA 1
ATOM 578 C C . LEU A 1 77 ? 10.696 1.255 -10.724 1.00 70.25 77 LEU A C 1
ATOM 580 O O . LEU A 1 77 ? 10.888 0.078 -10.414 1.00 70.25 77 LEU A O 1
ATOM 584 N N . GLN A 1 78 ? 11.528 1.910 -11.538 1.00 69.31 78 GLN A N 1
ATOM 585 C CA . GLN A 1 78 ? 12.736 1.296 -12.108 1.00 69.31 78 GLN A CA 1
ATOM 586 C C . GLN A 1 78 ? 13.753 0.895 -11.033 1.00 69.31 78 GLN A C 1
ATOM 588 O O . GLN A 1 78 ? 14.479 -0.081 -11.202 1.00 69.31 78 GLN A O 1
ATOM 593 N N . HIS A 1 79 ? 13.770 1.613 -9.908 1.00 65.00 79 HIS A N 1
ATOM 594 C CA . HIS A 1 79 ? 14.677 1.357 -8.789 1.00 65.00 79 HIS A CA 1
ATOM 595 C C . HIS A 1 79 ? 14.173 0.278 -7.819 1.00 65.00 79 HIS A C 1
ATOM 597 O O . HIS A 1 79 ? 14.910 -0.126 -6.921 1.00 65.00 79 HIS A O 1
ATOM 603 N N . VAL A 1 80 ? 12.935 -0.203 -7.982 1.00 65.44 80 VAL A N 1
ATOM 604 C CA . VAL A 1 80 ? 12.382 -1.259 -7.128 1.00 65.44 80 VAL A CA 1
ATOM 605 C C . VAL A 1 80 ? 12.835 -2.612 -7.669 1.00 65.44 80 VAL A C 1
ATOM 607 O O . VAL A 1 80 ? 12.332 -3.091 -8.689 1.00 65.44 80 VAL A O 1
ATOM 610 N N . VAL A 1 81 ? 13.800 -3.228 -6.983 1.00 62.75 81 VAL A N 1
ATOM 611 C CA . VAL A 1 81 ? 14.276 -4.579 -7.303 1.00 62.75 81 VAL A CA 1
ATOM 612 C C . VAL A 1 81 ? 13.156 -5.569 -6.990 1.00 62.75 81 VAL A C 1
ATOM 614 O O . VAL A 1 81 ? 12.845 -5.834 -5.833 1.00 62.75 81 VAL A O 1
ATOM 617 N N . HIS A 1 82 ? 12.533 -6.099 -8.039 1.00 66.00 82 HIS A N 1
ATOM 618 C CA . HIS A 1 82 ? 11.419 -7.035 -7.946 1.00 66.00 82 HIS A CA 1
ATOM 619 C C . HIS A 1 82 ? 11.615 -8.206 -8.900 1.00 66.00 82 HIS A C 1
ATOM 621 O O . HIS A 1 82 ? 12.359 -8.098 -9.880 1.00 66.00 82 HIS A O 1
ATOM 627 N N . ARG A 1 83 ? 10.900 -9.310 -8.660 1.00 68.12 83 ARG A N 1
ATOM 628 C CA . ARG A 1 83 ? 10.837 -10.399 -9.638 1.00 68.12 83 ARG A CA 1
ATOM 629 C C . ARG A 1 83 ? 10.239 -9.855 -10.949 1.00 68.12 83 ARG A C 1
ATOM 631 O O . ARG A 1 83 ? 9.231 -9.147 -10.883 1.00 68.12 83 ARG A O 1
ATOM 638 N N . PRO A 1 84 ? 10.828 -10.161 -12.121 1.00 59.44 84 PRO A N 1
ATOM 639 C CA . PRO A 1 84 ? 10.405 -9.585 -13.403 1.00 59.44 84 PRO A CA 1
ATOM 640 C C . PRO A 1 84 ? 8.934 -9.842 -13.751 1.00 59.44 84 PRO A C 1
ATOM 642 O O . PRO A 1 84 ? 8.313 -9.030 -14.424 1.00 59.44 84 PRO A O 1
ATOM 645 N N . GLU A 1 85 ? 8.391 -10.963 -13.280 1.00 61.75 85 GLU A N 1
ATOM 646 C CA . GLU A 1 85 ? 7.063 -11.470 -13.647 1.00 61.75 85 GLU A CA 1
ATOM 647 C C . GLU A 1 85 ? 5.981 -11.161 -12.604 1.00 61.75 85 GLU A C 1
ATOM 649 O O . GLU A 1 85 ? 4.807 -11.445 -12.833 1.00 61.75 85 GLU A O 1
ATOM 654 N N . ALA A 1 86 ? 6.352 -10.608 -11.446 1.00 65.25 86 ALA A N 1
ATOM 655 C CA . ALA A 1 86 ? 5.407 -10.398 -10.358 1.00 65.25 86 ALA A CA 1
ATOM 656 C C . ALA A 1 86 ? 4.819 -8.968 -10.404 1.00 65.25 86 ALA A C 1
ATOM 658 O O . ALA A 1 86 ? 5.571 -7.999 -10.587 1.00 65.25 86 ALA A O 1
ATOM 659 N N . PRO A 1 87 ? 3.486 -8.824 -10.258 1.00 68.50 87 PRO A N 1
ATOM 660 C CA . PRO A 1 87 ? 2.800 -7.539 -10.335 1.00 68.50 87 PRO A CA 1
ATOM 661 C C . PRO A 1 87 ? 3.253 -6.617 -9.204 1.00 68.50 87 PRO A C 1
ATOM 663 O O . PRO A 1 87 ? 3.398 -7.041 -8.062 1.00 68.50 87 PRO A O 1
ATOM 666 N N . ARG A 1 88 ? 3.466 -5.338 -9.520 1.00 80.62 88 ARG A N 1
ATOM 667 C CA . ARG A 1 88 ? 3.873 -4.333 -8.532 1.00 80.62 88 ARG A CA 1
ATOM 668 C C . ARG A 1 88 ? 2.647 -3.582 -8.054 1.00 80.62 88 ARG A C 1
ATOM 670 O O . ARG A 1 88 ? 2.107 -2.748 -8.786 1.00 80.62 88 ARG A O 1
ATOM 677 N N . TYR A 1 89 ? 2.221 -3.873 -6.833 1.00 90.12 89 TYR A N 1
ATOM 678 C CA . TYR A 1 89 ? 1.101 -3.181 -6.214 1.00 90.12 89 TYR A CA 1
ATOM 679 C C . TYR A 1 89 ? 1.591 -1.905 -5.549 1.00 90.12 89 TYR A C 1
ATOM 681 O O . TYR A 1 89 ? 2.338 -1.950 -4.577 1.00 90.12 89 TYR A O 1
ATOM 689 N N . THR A 1 90 ? 1.169 -0.760 -6.065 1.00 92.12 90 THR A N 1
ATOM 690 C CA . THR A 1 90 ? 1.472 0.544 -5.477 1.00 92.12 90 THR A CA 1
ATOM 691 C C . THR A 1 90 ? 0.236 1.067 -4.768 1.00 92.12 90 THR A C 1
ATOM 693 O O . THR A 1 90 ? -0.753 1.382 -5.423 1.00 92.12 90 THR A O 1
ATOM 696 N N . LEU A 1 91 ? 0.267 1.143 -3.442 1.00 93.56 91 LEU A N 1
ATOM 697 C CA . LEU A 1 91 ? -0.842 1.649 -2.637 1.00 93.56 91 LEU A CA 1
ATOM 698 C C . LEU A 1 91 ? -0.547 3.060 -2.137 1.00 93.56 91 LEU A C 1
ATOM 700 O O . LEU A 1 91 ? 0.524 3.306 -1.588 1.00 93.56 91 LEU A O 1
ATOM 704 N N . HIS A 1 92 ? -1.502 3.975 -2.285 1.00 94.25 92 HIS A N 1
ATOM 705 C CA . HIS A 1 92 ? -1.379 5.343 -1.794 1.00 94.25 92 HIS A CA 1
ATOM 706 C C . HIS A 1 92 ? -1.366 5.370 -0.270 1.00 94.25 92 HIS A C 1
ATOM 708 O O . HIS A 1 92 ? -2.219 4.771 0.390 1.00 94.25 92 HIS A O 1
ATOM 714 N N . ARG A 1 93 ? -0.425 6.120 0.304 1.00 91.19 93 ARG A N 1
ATOM 715 C CA . ARG A 1 93 ? -0.248 6.185 1.754 1.00 91.19 93 ARG A CA 1
ATOM 716 C C . ARG A 1 93 ? -1.480 6.751 2.459 1.00 91.19 93 ARG A C 1
ATOM 718 O O . ARG A 1 93 ? -1.896 6.201 3.473 1.00 91.19 93 ARG A O 1
ATOM 725 N N . GLY A 1 94 ? -2.104 7.784 1.889 1.00 89.50 94 GLY A N 1
ATOM 726 C CA . GLY A 1 94 ? -3.333 8.380 2.424 1.00 89.50 94 GLY A CA 1
ATOM 727 C C . GLY A 1 94 ? -4.559 7.459 2.388 1.00 89.50 94 GLY A C 1
ATOM 728 O O . GLY A 1 94 ? -5.514 7.678 3.128 1.00 89.50 94 GLY A O 1
ATOM 729 N N . ALA A 1 95 ? -4.541 6.399 1.573 1.00 90.06 95 ALA A N 1
ATOM 730 C CA . ALA A 1 95 ? -5.642 5.444 1.495 1.00 90.06 95 ALA A CA 1
ATOM 731 C C . ALA A 1 95 ? -5.549 4.320 2.549 1.00 90.06 95 ALA A C 1
ATOM 733 O O . ALA A 1 95 ? -6.482 3.512 2.676 1.00 90.06 95 ALA A O 1
ATOM 734 N N . LEU A 1 96 ? -4.457 4.269 3.320 1.00 92.50 96 LEU A N 1
ATOM 735 C CA . LEU A 1 96 ? -4.146 3.187 4.248 1.00 92.50 96 LEU A CA 1
ATOM 736 C C . LEU A 1 96 ? -4.059 3.668 5.701 1.00 92.50 96 LEU A C 1
ATOM 738 O O . LEU A 1 96 ? -3.520 4.726 6.003 1.00 92.50 96 LEU A O 1
ATOM 742 N N . GLY A 1 97 ? -4.542 2.841 6.624 1.00 90.56 97 GLY A N 1
ATOM 743 C CA . GLY A 1 97 ? -4.232 2.924 8.049 1.00 90.56 97 GLY A CA 1
ATOM 744 C C . GLY A 1 97 ? -3.223 1.846 8.441 1.00 90.56 97 GLY A C 1
ATOM 745 O O . GLY A 1 97 ? -3.265 0.743 7.896 1.00 90.56 97 GLY A O 1
ATOM 746 N N . SER A 1 98 ? -2.350 2.128 9.408 1.00 89.44 98 SER A N 1
ATOM 747 C CA . SER A 1 98 ? -1.400 1.147 9.942 1.00 89.44 98 SER A CA 1
ATOM 748 C C . SER A 1 98 ? -1.714 0.761 11.388 1.00 89.44 98 SER A C 1
ATOM 750 O O . SER A 1 98 ? -2.205 1.568 12.180 1.00 89.44 98 SER A O 1
ATOM 752 N N . TYR A 1 99 ? -1.425 -0.491 11.734 1.00 82.94 99 TYR A N 1
ATOM 753 C CA . TYR A 1 99 ? -1.535 -1.017 13.091 1.00 82.94 99 TYR A CA 1
ATOM 754 C C . TYR A 1 99 ? -0.269 -1.797 13.450 1.00 82.94 99 TYR A C 1
ATOM 756 O O . TYR A 1 99 ? 0.079 -2.754 12.761 1.00 82.94 99 TYR A O 1
ATOM 764 N N . VAL A 1 100 ? 0.419 -1.400 14.523 1.00 83.00 100 VAL A N 1
ATOM 765 C CA . VAL A 1 100 ? 1.630 -2.084 14.999 1.00 83.00 100 VAL A CA 1
ATOM 766 C C . VAL A 1 100 ? 1.233 -3.218 15.941 1.00 83.00 100 VAL A C 1
ATOM 768 O O . VAL A 1 100 ? 0.527 -3.012 16.929 1.00 83.00 100 VAL A O 1
ATOM 771 N N . MET A 1 101 ? 1.711 -4.428 15.660 1.00 69.75 101 MET A N 1
ATOM 772 C CA . MET A 1 101 ? 1.479 -5.577 16.533 1.00 69.75 101 MET A CA 1
ATOM 773 C C . MET A 1 101 ? 2.147 -5.355 17.899 1.00 69.75 101 MET A C 1
ATOM 775 O O . MET A 1 101 ? 3.314 -4.975 17.985 1.00 69.75 101 MET A O 1
ATOM 779 N N . GLY A 1 102 ? 1.400 -5.586 18.983 1.00 66.56 102 GLY A N 1
ATOM 780 C CA . GLY A 1 102 ? 1.897 -5.445 20.359 1.00 66.56 102 GLY A CA 1
ATOM 781 C C . GLY A 1 102 ? 1.739 -4.054 20.984 1.00 66.56 102 GLY A C 1
ATOM 782 O O . GLY A 1 102 ? 1.968 -3.914 22.181 1.00 66.56 102 GLY A O 1
ATOM 783 N N . SER A 1 103 ? 1.266 -3.044 20.244 1.00 60.31 103 SER A N 1
ATOM 784 C CA . SER A 1 103 ? 1.002 -1.710 20.809 1.00 60.31 103 SER A CA 1
ATOM 785 C C . SER A 1 103 ? -0.376 -1.578 21.469 1.00 60.31 103 SER A C 1
ATOM 787 O O . SER A 1 103 ? -0.736 -0.488 21.895 1.00 60.31 103 SER A O 1
ATOM 789 N N . ALA A 1 104 ? -1.181 -2.646 21.552 1.00 59.53 104 ALA A N 1
ATOM 790 C CA . ALA A 1 104 ? -2.534 -2.585 22.122 1.00 59.53 104 ALA A CA 1
ATOM 791 C C . ALA A 1 104 ? -2.529 -2.138 23.594 1.00 59.53 104 ALA A C 1
ATOM 793 O O . ALA A 1 104 ? -3.317 -1.279 23.983 1.00 59.53 104 ALA A O 1
ATOM 794 N N . LYS A 1 105 ? -1.595 -2.674 24.393 1.00 59.97 105 LYS A N 1
ATOM 795 C CA . LYS A 1 105 ? -1.399 -2.271 25.792 1.00 59.97 105 LYS A CA 1
ATOM 796 C C . LYS A 1 105 ? -0.884 -0.831 25.882 1.00 59.97 105 LYS A C 1
ATOM 798 O O . LYS A 1 105 ? -1.453 -0.029 26.603 1.00 59.97 105 LYS A O 1
ATOM 803 N N . GLU A 1 106 ? 0.115 -0.479 25.075 1.00 61.19 106 GLU A N 1
ATOM 804 C CA . GLU A 1 106 ? 0.691 0.874 25.029 1.00 61.19 106 GLU A CA 1
ATOM 805 C C . GLU A 1 106 ? -0.344 1.936 24.596 1.00 61.19 106 GLU A C 1
ATOM 807 O O . GLU A 1 106 ? -0.341 3.051 25.113 1.00 61.19 106 GLU A O 1
ATOM 812 N N . GLN A 1 107 ? -1.257 1.604 23.676 1.00 58.75 107 GLN A N 1
ATOM 813 C CA . GLN A 1 107 ? -2.345 2.485 23.236 1.00 58.75 107 GLN A CA 1
ATOM 814 C C . GLN A 1 107 ? -3.469 2.585 24.273 1.00 58.75 107 GLN A C 1
ATOM 816 O O . GLN A 1 107 ? -3.965 3.685 24.497 1.00 58.75 107 GLN A O 1
ATOM 821 N N . HIS A 1 108 ? -3.841 1.481 24.931 1.00 60.34 108 HIS A N 1
ATOM 822 C CA . HIS A 1 108 ? -4.800 1.479 26.041 1.00 60.34 108 HIS A CA 1
ATOM 823 C C . HIS A 1 108 ? -4.284 2.300 27.230 1.00 60.34 108 HIS A C 1
ATOM 825 O O . HIS A 1 108 ? -4.976 3.192 27.718 1.00 60.34 108 HIS A O 1
ATOM 831 N N . ASP A 1 109 ? -3.042 2.063 27.650 1.00 58.34 109 ASP A N 1
ATOM 832 C CA . ASP A 1 109 ? -2.421 2.761 28.775 1.00 58.34 109 ASP A CA 1
ATOM 833 C C . ASP A 1 109 ? -2.282 4.263 28.466 1.00 58.34 109 ASP A C 1
ATOM 835 O O . ASP A 1 109 ? -2.570 5.110 29.312 1.00 58.34 109 ASP A O 1
ATOM 839 N N . ARG A 1 110 ? -1.985 4.624 27.208 1.00 59.66 110 ARG A N 1
ATOM 840 C CA . ARG A 1 110 ? -1.972 6.022 26.747 1.00 59.66 110 ARG A CA 1
ATOM 841 C C . ARG A 1 110 ? -3.368 6.652 26.677 1.00 59.66 110 ARG A C 1
ATOM 843 O O . ARG A 1 110 ? -3.504 7.819 27.036 1.00 59.66 110 ARG A O 1
ATOM 850 N N . ALA A 1 111 ? -4.390 5.913 26.243 1.00 59.72 111 ALA A N 1
ATOM 851 C CA . ALA A 1 111 ? -5.776 6.387 26.180 1.00 59.72 111 ALA A CA 1
ATOM 852 C C . ALA A 1 111 ? -6.390 6.595 27.576 1.00 59.72 111 ALA A C 1
ATOM 854 O O . ALA A 1 111 ? -7.198 7.501 27.763 1.00 59.72 111 ALA A O 1
ATOM 855 N N . HIS A 1 112 ? -5.960 5.803 28.562 1.00 57.94 112 HIS A N 1
ATOM 856 C CA . HIS A 1 112 ? -6.400 5.899 29.955 1.00 57.94 112 HIS A CA 1
ATOM 857 C C . HIS A 1 112 ? -5.447 6.698 30.858 1.00 57.94 112 HIS A C 1
ATOM 859 O O . HIS A 1 112 ? -5.641 6.740 32.071 1.00 57.94 112 HIS A O 1
ATOM 865 N N . GLY A 1 113 ? -4.431 7.360 30.291 1.00 51.19 113 GLY A N 1
ATOM 866 C CA . GLY A 1 113 ? -3.504 8.213 31.043 1.00 51.19 113 GLY A CA 1
ATOM 867 C C . GLY A 1 113 ? -2.613 7.462 32.040 1.00 51.19 113 GLY A C 1
ATOM 868 O O . GLY A 1 113 ? -1.980 8.090 32.888 1.00 51.19 113 GLY A O 1
ATOM 869 N N . VAL A 1 114 ? -2.531 6.135 31.935 1.00 48.44 114 VAL A N 1
ATOM 870 C CA . VAL A 1 114 ? -1.643 5.299 32.738 1.00 48.44 114 VAL A CA 1
ATOM 871 C C . VAL A 1 114 ? -0.243 5.424 32.144 1.00 48.44 114 VAL A C 1
ATOM 873 O O . VAL A 1 114 ? 0.160 4.683 31.250 1.00 48.44 114 VAL A O 1
ATOM 876 N N . ARG A 1 115 ? 0.520 6.416 32.611 1.00 49.16 115 ARG A N 1
ATOM 877 C CA . ARG A 1 115 ? 1.962 6.465 32.356 1.00 49.16 115 ARG A CA 1
ATOM 878 C C . ARG A 1 115 ? 2.595 5.375 33.214 1.00 49.16 115 ARG A C 1
ATOM 880 O O . ARG A 1 115 ? 2.778 5.564 34.412 1.00 49.16 115 ARG A O 1
ATOM 887 N N . SER A 1 116 ? 2.903 4.226 32.620 1.00 43.84 116 SER A N 1
ATOM 888 C CA . SER A 1 116 ? 3.917 3.356 33.207 1.00 43.84 116 SER A CA 1
ATOM 889 C C . SER A 1 116 ? 5.244 4.103 33.126 1.00 43.84 116 SER A C 1
ATOM 891 O O . SER A 1 116 ? 5.806 4.275 32.046 1.00 43.84 116 SER A O 1
ATOM 893 N N . ASP A 1 117 ? 5.694 4.615 34.269 1.00 45.59 117 ASP A N 1
ATOM 894 C CA . ASP A 1 117 ? 7.058 5.093 34.451 1.00 45.59 117 ASP A CA 1
ATOM 895 C C . ASP A 1 117 ? 8.016 3.934 34.159 1.00 45.59 117 ASP A C 1
ATOM 897 O O . ASP A 1 117 ? 8.124 2.981 34.930 1.00 45.59 117 ASP A O 1
ATOM 901 N N . GLY A 1 118 ? 8.682 4.005 33.010 1.00 41.28 118 GLY A N 1
ATOM 902 C CA . GLY A 1 118 ? 9.753 3.090 32.636 1.00 41.28 118 GLY A CA 1
ATOM 903 C C . GLY A 1 118 ? 9.730 2.753 31.154 1.00 41.28 118 GLY A C 1
ATOM 904 O O . GLY A 1 118 ? 9.047 1.822 30.740 1.00 41.28 118 GLY A O 1
ATOM 905 N N . GLY A 1 119 ? 10.513 3.484 30.362 1.00 36.41 119 GLY A N 1
ATOM 906 C CA . GLY A 1 119 ? 10.808 3.099 28.982 1.00 36.41 119 GLY A CA 1
ATOM 907 C C . GLY A 1 119 ? 10.880 4.281 28.033 1.00 36.41 119 GLY A C 1
ATOM 908 O O . GLY A 1 119 ? 9.874 4.749 27.516 1.00 36.41 119 GLY A O 1
ATOM 909 N N . GLU A 1 120 ? 12.102 4.753 27.858 1.00 43.25 120 GLU A N 1
ATOM 910 C CA . GLU A 1 120 ? 12.601 5.753 26.924 1.00 43.25 120 GLU A CA 1
ATOM 911 C C . GLU A 1 120 ? 11.888 5.844 25.559 1.00 43.25 120 GLU A C 1
ATOM 913 O O . GLU A 1 120 ? 11.593 4.854 24.900 1.00 43.25 120 GLU A O 1
ATOM 918 N N . ALA A 1 121 ? 11.670 7.099 25.152 1.00 48.69 121 ALA A N 1
ATOM 919 C CA . ALA A 1 121 ? 11.758 7.625 23.792 1.00 48.69 121 ALA A CA 1
ATOM 920 C C . ALA A 1 121 ? 11.550 6.647 22.619 1.00 48.69 121 ALA A C 1
ATOM 922 O O . ALA A 1 121 ? 12.515 6.081 22.130 1.00 48.69 121 ALA A O 1
ATOM 923 N N . GLU A 1 122 ? 10.345 6.618 22.039 1.00 43.59 122 GLU A N 1
ATOM 924 C CA . GLU A 1 122 ? 10.176 6.537 20.580 1.00 43.59 122 GLU A CA 1
ATOM 925 C C . GLU A 1 122 ? 8.733 6.863 20.148 1.00 43.59 122 GLU A C 1
ATOM 927 O O . GLU A 1 122 ? 7.763 6.537 20.832 1.00 43.59 122 GLU A O 1
ATOM 932 N N . GLY A 1 123 ? 8.588 7.539 19.001 1.00 35.38 123 GLY A N 1
ATOM 933 C CA . GLY A 1 123 ? 7.312 7.644 18.280 1.00 35.38 123 GLY A CA 1
ATOM 934 C C . GLY A 1 123 ? 6.526 8.955 18.418 1.00 35.38 123 GLY A C 1
ATOM 935 O O . GLY A 1 123 ? 5.369 8.948 18.832 1.00 35.38 123 GLY A O 1
ATOM 936 N N . ALA A 1 124 ? 7.099 10.086 17.996 1.00 41.41 124 ALA A N 1
ATOM 937 C CA . ALA A 1 124 ? 6.378 11.355 17.814 1.00 41.41 124 ALA A CA 1
ATOM 938 C C . ALA A 1 124 ? 5.754 11.503 16.403 1.00 41.41 124 ALA A C 1
ATOM 940 O O . ALA A 1 124 ? 5.919 12.539 15.766 1.00 41.41 124 ALA A O 1
ATOM 941 N N . TRP A 1 125 ? 5.054 10.477 15.899 1.00 44.09 125 TRP A N 1
ATOM 942 C CA . TRP A 1 125 ? 4.474 10.483 14.538 1.00 44.09 125 TRP A CA 1
ATOM 943 C C . TRP A 1 125 ? 2.996 10.072 14.462 1.00 44.09 125 TRP A C 1
ATOM 945 O O . TRP A 1 125 ? 2.513 9.693 13.401 1.00 44.09 125 TRP A O 1
ATOM 955 N N . ALA A 1 126 ? 2.246 10.157 15.562 1.00 43.09 126 ALA A N 1
ATOM 956 C CA . ALA A 1 126 ? 0.824 9.811 15.559 1.00 43.09 126 ALA A CA 1
ATOM 957 C C . ALA A 1 126 ? -0.009 10.842 16.327 1.00 43.09 126 ALA A C 1
ATOM 959 O O . ALA A 1 126 ? -0.432 10.601 17.453 1.00 43.09 126 ALA A O 1
ATOM 960 N N . ALA A 1 127 ? -0.231 12.006 15.716 1.00 40.81 127 ALA A N 1
ATOM 961 C CA . ALA A 1 127 ? -1.366 12.863 16.045 1.00 40.81 127 ALA A CA 1
ATOM 962 C C . ALA A 1 127 ? -1.609 13.863 14.908 1.00 40.81 127 ALA A C 1
ATOM 964 O O . ALA A 1 127 ? -0.918 14.876 14.838 1.00 40.81 127 ALA A O 1
ATOM 965 N N . ARG A 1 128 ? -2.610 13.591 14.061 1.00 45.19 128 ARG A N 1
ATOM 966 C CA . ARG A 1 128 ? -3.782 14.462 13.827 1.00 45.19 128 ARG A CA 1
ATOM 967 C C . ARG A 1 128 ? -4.403 14.177 12.462 1.00 45.19 128 ARG A C 1
ATOM 969 O O . ARG A 1 128 ? -4.048 14.810 11.482 1.00 45.19 128 ARG A O 1
ATOM 976 N N . ASP A 1 129 ? -5.421 13.326 12.478 1.00 41.44 129 ASP A N 1
ATOM 977 C CA . ASP A 1 129 ? -6.600 13.538 11.647 1.00 41.44 129 ASP A CA 1
ATOM 978 C C . ASP A 1 129 ? -7.766 13.838 12.585 1.00 41.44 129 ASP A C 1
ATOM 980 O O . ASP A 1 129 ? -8.033 13.079 13.518 1.00 41.44 129 ASP A O 1
ATOM 984 N N . GLY A 1 130 ? -8.426 14.973 12.361 1.00 39.41 130 GLY A N 1
ATOM 985 C CA . GLY A 1 130 ? -9.654 15.339 13.061 1.00 39.41 130 GLY A CA 1
ATOM 986 C C . GLY A 1 130 ? -9.743 16.814 13.436 1.00 39.41 130 GLY A C 1
ATOM 987 O O . GLY A 1 130 ? -9.575 17.147 14.604 1.00 39.41 130 GLY A O 1
ATOM 988 N N . ALA A 1 131 ? -9.987 17.678 12.446 1.00 35.12 131 ALA A N 1
ATOM 989 C CA . ALA A 1 131 ? -10.852 18.871 12.501 1.00 35.12 131 ALA A CA 1
ATOM 990 C C . ALA A 1 131 ? -10.466 19.831 11.364 1.00 35.12 131 ALA A C 1
ATOM 992 O O . ALA A 1 131 ? -9.310 20.237 11.254 1.00 35.12 131 ALA A O 1
ATOM 993 N N . GLY A 1 132 ? -11.432 20.154 10.504 1.00 37.44 132 GLY A N 1
ATOM 994 C CA . GLY A 1 132 ? -11.244 21.044 9.362 1.00 37.44 132 GLY A CA 1
ATOM 995 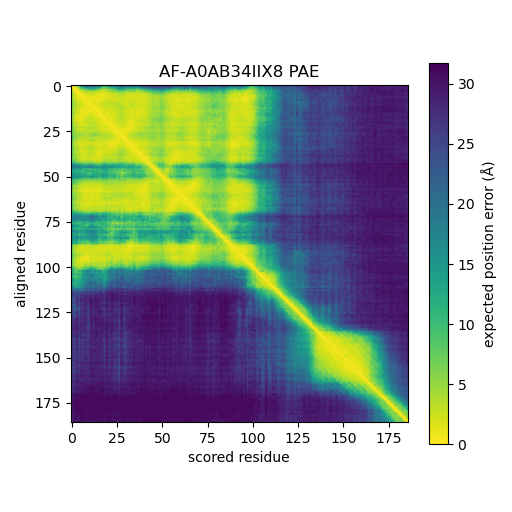C C . GLY A 1 132 ? -11.013 22.514 9.729 1.00 37.44 132 GLY A C 1
ATOM 996 O O . GLY A 1 132 ? -11.213 22.923 10.868 1.00 37.44 132 GLY A O 1
ATOM 997 N N . GLY A 1 133 ? -10.643 23.282 8.699 1.00 43.72 133 GLY A N 1
ATOM 998 C CA . GLY A 1 133 ? -10.763 24.743 8.632 1.00 43.72 133 GLY A CA 1
ATOM 999 C C . GLY A 1 133 ? -9.710 25.531 9.415 1.00 43.72 133 GLY A C 1
ATOM 1000 O O . GLY A 1 133 ? -9.803 25.657 10.627 1.00 43.72 133 GLY A O 1
ATOM 1001 N N . GLU A 1 134 ? -8.725 26.090 8.702 1.00 46.06 134 GLU A N 1
ATOM 1002 C CA . GLU A 1 134 ? -7.882 27.248 9.086 1.00 46.06 134 GLU A CA 1
ATOM 1003 C C . GLU A 1 134 ? -6.982 27.153 10.344 1.00 46.06 134 GLU A C 1
ATOM 1005 O O . GLU A 1 134 ? -6.048 27.935 10.486 1.00 46.06 134 GLU A O 1
ATOM 1010 N N . ALA A 1 135 ? -7.126 26.143 11.206 1.00 46.53 135 ALA A N 1
ATOM 1011 C CA . 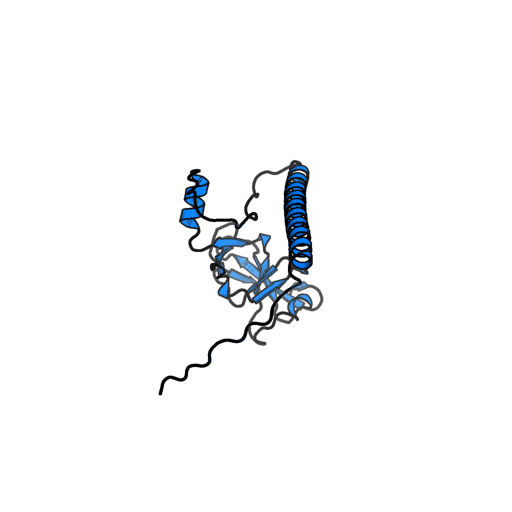ALA A 1 135 ? -6.235 25.914 12.355 1.00 46.53 135 ALA A CA 1
ATOM 1012 C C . ALA A 1 135 ? -4.923 25.165 12.006 1.00 46.53 135 ALA A C 1
ATOM 1014 O O . ALA A 1 135 ? -4.098 24.913 12.886 1.00 46.53 135 ALA A O 1
ATOM 1015 N N . SER A 1 136 ? -4.731 24.784 10.738 1.00 55.69 136 SER A N 1
ATOM 1016 C CA . SER A 1 136 ? -3.677 23.860 10.285 1.00 55.69 136 SER A CA 1
ATOM 1017 C C . SER A 1 136 ? -2.266 24.468 10.312 1.00 55.69 136 SER A C 1
ATOM 1019 O O . SER A 1 136 ? -1.334 23.845 10.821 1.00 55.69 136 SER A O 1
ATOM 1021 N N . GLU A 1 137 ? -2.097 25.714 9.856 1.00 52.69 137 GLU A N 1
ATOM 1022 C CA . GLU A 1 137 ? -0.768 26.341 9.756 1.00 52.69 137 GLU A CA 1
ATOM 1023 C C . GLU A 1 137 ? -0.148 26.623 11.127 1.00 52.69 137 GLU A C 1
ATOM 1025 O O . GLU A 1 137 ? 1.019 26.314 11.353 1.00 52.69 137 GLU A O 1
ATOM 1030 N N . ASN A 1 138 ? -0.933 27.111 12.092 1.00 57.59 138 ASN A N 1
ATOM 1031 C CA . ASN A 1 138 ? -0.437 27.351 13.451 1.00 57.59 138 ASN A CA 1
ATOM 1032 C C . ASN A 1 138 ? -0.022 26.053 14.162 1.00 57.59 138 ASN A C 1
ATOM 1034 O O . ASN A 1 138 ? 0.929 26.052 14.943 1.00 57.59 138 ASN A O 1
ATOM 1038 N N . VAL A 1 139 ? -0.695 24.934 13.879 1.00 63.06 139 VAL A N 1
ATOM 1039 C CA . VAL A 1 139 ? -0.326 23.622 14.431 1.00 63.06 139 VAL A CA 1
ATOM 1040 C C . VAL A 1 139 ? 0.965 23.107 13.792 1.00 63.06 139 VAL A C 1
ATOM 1042 O O . VAL A 1 139 ? 1.846 22.635 14.512 1.00 63.06 139 VAL A O 1
ATOM 1045 N N . LEU A 1 140 ? 1.116 23.264 12.475 1.00 64.94 140 LEU A N 1
ATOM 1046 C CA . LEU A 1 140 ? 2.345 22.942 11.745 1.00 64.94 140 LEU A CA 1
ATOM 1047 C C . LEU A 1 140 ? 3.533 23.785 12.226 1.00 64.94 140 LEU A C 1
ATOM 1049 O O . LEU A 1 140 ? 4.592 23.229 12.505 1.00 64.94 140 LEU A O 1
ATOM 1053 N N . VAL A 1 141 ? 3.353 25.094 12.424 1.00 71.44 141 VAL A N 1
ATOM 1054 C CA . VAL A 1 141 ? 4.389 25.994 12.962 1.00 71.44 141 VAL A CA 1
ATOM 1055 C C . VAL A 1 141 ? 4.776 25.597 14.387 1.00 71.44 141 VAL A C 1
ATOM 1057 O O . VAL A 1 141 ? 5.961 25.519 14.706 1.00 71.44 141 VAL A O 1
ATOM 1060 N N . GLN A 1 142 ? 3.809 25.265 15.247 1.00 70.25 142 GLN A N 1
ATOM 1061 C CA . GLN A 1 142 ? 4.097 24.788 16.605 1.00 70.25 142 GLN A CA 1
ATOM 1062 C C . GLN A 1 142 ? 4.817 23.433 16.628 1.00 70.25 142 GLN A C 1
ATOM 1064 O O . GLN A 1 142 ? 5.596 23.160 17.546 1.00 70.25 142 GLN A O 1
ATOM 1069 N N . GLN A 1 143 ? 4.552 22.566 15.652 1.00 71.56 143 GLN A N 1
ATOM 1070 C CA . GLN A 1 143 ? 5.214 21.271 15.520 1.00 71.56 143 GLN A CA 1
ATOM 1071 C C . GLN A 1 143 ? 6.634 21.432 14.965 1.00 71.56 143 GLN A C 1
ATOM 1073 O O . GLN A 1 143 ? 7.569 20.863 15.526 1.00 71.56 143 GLN A O 1
ATOM 1078 N N . LEU A 1 144 ? 6.813 22.282 13.950 1.00 74.69 144 LEU A N 1
ATOM 1079 C CA . LEU A 1 144 ? 8.116 22.653 13.403 1.00 74.69 144 LEU A CA 1
ATOM 1080 C C . LEU A 1 144 ? 8.995 23.287 14.487 1.00 74.69 144 LEU A C 1
ATOM 1082 O O . LEU A 1 144 ? 10.133 22.871 14.677 1.00 74.69 144 LEU A O 1
ATOM 1086 N N . MET A 1 145 ? 8.449 24.223 15.267 1.00 79.12 145 MET A N 1
ATOM 1087 C CA . MET A 1 145 ? 9.173 24.883 16.354 1.00 79.12 145 MET A CA 1
ATOM 1088 C C . MET A 1 145 ? 9.591 23.895 17.450 1.00 79.12 145 MET A C 1
ATOM 1090 O O . MET A 1 145 ? 10.700 23.991 17.970 1.00 79.12 145 MET A O 1
ATOM 1094 N N . ARG A 1 146 ? 8.768 22.881 17.753 1.00 76.44 146 ARG A N 1
ATOM 1095 C CA . ARG A 1 146 ? 9.159 21.790 18.662 1.00 76.44 146 ARG A CA 1
ATOM 1096 C C . ARG A 1 146 ? 10.303 20.941 18.113 1.00 76.44 146 ARG A C 1
ATOM 1098 O O . ARG A 1 146 ? 11.204 20.593 18.872 1.00 76.44 146 ARG A O 1
ATOM 1105 N N . VAL A 1 147 ? 10.287 20.625 16.819 1.00 77.88 147 VAL A N 1
ATOM 1106 C CA . VAL A 1 147 ? 11.375 19.876 16.171 1.00 77.88 147 VAL A CA 1
ATOM 1107 C C . VAL A 1 147 ? 12.667 20.693 16.176 1.00 77.88 147 VAL A C 1
ATOM 1109 O O . VAL A 1 147 ? 13.707 20.171 16.566 1.00 77.88 147 VAL A O 1
ATOM 1112 N N . VAL A 1 148 ? 12.596 21.978 15.825 1.00 84.31 148 VAL A N 1
ATOM 1113 C CA . VAL A 1 148 ? 13.750 22.889 15.815 1.00 84.31 148 VAL A CA 1
ATOM 1114 C C . VAL A 1 148 ? 14.355 23.027 17.212 1.00 84.31 148 VAL A C 1
ATOM 1116 O O . VAL A 1 148 ? 15.563 22.876 17.361 1.00 84.31 148 VAL A O 1
ATOM 1119 N N . LEU A 1 149 ? 13.536 23.222 18.249 1.00 82.56 149 LEU A N 1
ATOM 1120 C CA . LEU A 1 149 ? 14.025 23.292 19.631 1.00 82.56 149 LEU A CA 1
ATOM 1121 C C . LEU A 1 149 ? 14.641 21.965 20.099 1.00 82.56 149 LEU A C 1
ATOM 1123 O O . LEU A 1 149 ? 15.649 21.968 20.802 1.00 82.56 149 LEU A O 1
ATOM 1127 N N . GLY A 1 150 ? 14.073 20.828 19.691 1.00 82.88 150 GLY A N 1
ATOM 1128 C CA . GLY A 1 150 ? 14.647 19.515 19.988 1.00 82.88 150 GLY A CA 1
ATOM 1129 C C . GLY A 1 150 ? 16.000 19.290 19.306 1.00 82.88 150 GLY A C 1
ATOM 1130 O O . GLY A 1 150 ? 16.910 18.720 19.909 1.00 82.88 150 GLY A O 1
ATOM 1131 N N . LEU A 1 151 ? 16.154 19.761 18.067 1.00 81.75 151 LEU A N 1
ATOM 1132 C CA . LEU A 1 151 ? 17.425 19.718 17.344 1.00 81.75 151 LEU A CA 1
ATOM 1133 C C . LEU A 1 151 ? 18.463 20.660 17.965 1.00 81.75 151 LEU A C 1
ATOM 1135 O O . LEU A 1 151 ? 19.601 20.239 18.142 1.00 81.75 151 LEU A O 1
ATOM 1139 N N . ASP A 1 152 ? 18.072 21.872 18.366 1.00 85.25 152 ASP A N 1
ATOM 1140 C CA . ASP A 1 152 ? 18.947 22.838 19.049 1.00 85.25 152 ASP A CA 1
ATOM 1141 C C . ASP A 1 152 ? 19.487 22.283 20.377 1.00 85.25 152 ASP A C 1
ATOM 1143 O O . ASP A 1 152 ? 20.681 22.363 20.662 1.00 85.25 152 ASP A O 1
ATOM 1147 N N . GLN A 1 153 ? 18.636 21.622 21.165 1.00 80.25 153 GLN A N 1
ATOM 1148 C CA . GLN A 1 153 ? 19.059 20.972 22.409 1.00 80.25 153 GLN A CA 1
ATOM 1149 C C . GLN A 1 153 ? 20.030 19.810 22.162 1.00 80.25 153 GLN A C 1
ATOM 1151 O O . GLN A 1 153 ? 20.995 19.645 22.909 1.00 80.25 153 GLN A O 1
ATOM 1156 N N . ARG A 1 154 ? 19.810 19.017 21.105 1.00 82.38 154 ARG A N 1
ATOM 1157 C CA . ARG A 1 154 ? 20.730 17.936 20.715 1.00 82.38 154 ARG A CA 1
ATOM 1158 C C . ARG A 1 154 ? 22.064 18.479 20.210 1.00 82.38 154 ARG A C 1
ATOM 1160 O O . ARG A 1 154 ? 23.099 17.931 20.573 1.00 82.38 154 ARG A O 1
ATOM 1167 N N . LEU A 1 155 ? 22.046 19.559 19.432 1.00 83.12 155 LEU A N 1
ATOM 1168 C CA . LEU A 1 155 ? 23.247 20.267 18.985 1.00 83.12 155 LEU A CA 1
ATOM 1169 C C . LEU A 1 155 ? 24.060 20.774 20.175 1.00 83.12 155 LEU A C 1
ATOM 1171 O O . LEU A 1 155 ? 25.232 20.433 20.287 1.00 83.12 155 LEU A O 1
ATOM 1175 N N . LYS A 1 156 ? 23.423 21.455 21.132 1.00 82.31 156 LYS A N 1
ATOM 1176 C CA . LYS A 1 156 ? 24.085 21.912 22.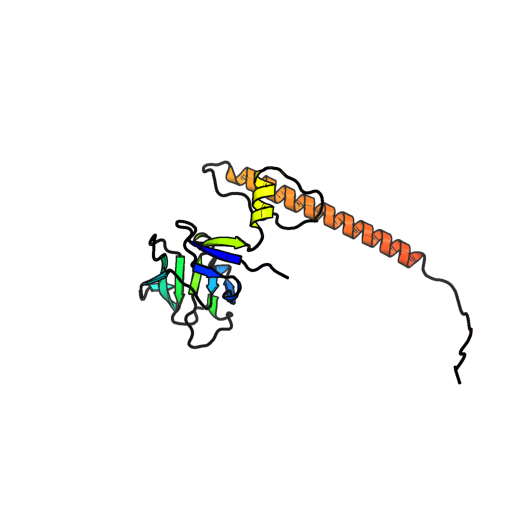364 1.00 82.31 156 LYS A CA 1
ATOM 1177 C C . LYS A 1 156 ? 24.652 20.764 23.194 1.00 82.31 156 LYS A C 1
ATOM 1179 O O . LYS A 1 156 ? 25.742 20.886 23.744 1.00 82.31 156 LYS A O 1
ATOM 1184 N N . ALA A 1 157 ? 23.949 19.635 23.281 1.00 78.19 157 ALA A N 1
ATOM 1185 C CA . ALA A 1 157 ? 24.462 18.453 23.971 1.00 78.19 157 ALA A CA 1
ATOM 1186 C C . ALA A 1 157 ? 25.702 17.871 23.267 1.00 78.19 157 ALA A C 1
ATOM 1188 O O . ALA A 1 157 ? 26.670 17.508 23.932 1.00 78.19 157 ALA A O 1
ATOM 1189 N N . LEU A 1 158 ? 25.704 17.822 21.931 1.00 77.06 158 LEU A N 1
ATOM 1190 C CA . LEU A 1 158 ? 26.858 17.378 21.144 1.00 77.06 158 LEU A CA 1
ATOM 1191 C C . LEU A 1 158 ? 28.040 18.349 21.255 1.00 77.06 158 LEU A C 1
ATOM 1193 O O . LEU A 1 158 ? 29.175 17.903 21.391 1.00 77.06 158 LEU A O 1
ATOM 1197 N N . GLU A 1 159 ? 27.790 19.656 21.266 1.00 80.75 159 GLU A N 1
ATOM 1198 C CA . GLU A 1 159 ? 28.815 20.682 21.486 1.00 80.75 159 GLU A CA 1
ATOM 1199 C C . GLU A 1 159 ? 29.422 20.587 22.890 1.00 80.75 159 GLU A C 1
ATOM 1201 O O . GLU A 1 159 ? 30.638 20.662 23.038 1.00 80.75 159 GLU A O 1
ATOM 1206 N N . GLN A 1 160 ? 28.612 20.330 23.921 1.00 75.81 160 GLN A N 1
ATOM 1207 C CA . GLN A 1 160 ? 29.107 20.098 25.282 1.00 75.81 160 GLN A CA 1
ATOM 1208 C C . GLN A 1 160 ? 29.916 18.804 25.402 1.00 75.81 160 GLN A C 1
ATOM 1210 O O . GLN A 1 160 ? 30.901 18.760 26.136 1.00 75.81 160 GLN A O 1
ATOM 1215 N N . LEU A 1 161 ? 29.518 17.743 24.697 1.00 73.62 161 LEU A N 1
ATOM 1216 C CA . LEU A 1 161 ? 30.290 16.500 24.642 1.00 73.62 161 LEU A CA 1
ATOM 1217 C C . LEU A 1 161 ? 31.603 16.686 23.880 1.00 73.62 161 LEU A C 1
ATOM 1219 O O . LEU A 1 161 ? 32.614 16.120 24.285 1.00 73.62 161 LEU A O 1
ATOM 1223 N N . ARG A 1 162 ? 31.612 17.510 22.828 1.00 75.38 162 ARG A N 1
ATOM 1224 C CA . ARG A 1 162 ? 32.828 17.884 22.103 1.00 75.38 162 ARG A CA 1
ATOM 1225 C C . ARG A 1 162 ? 33.764 18.726 22.969 1.00 75.38 162 ARG A C 1
ATOM 1227 O O . ARG A 1 162 ? 34.935 18.385 23.052 1.00 75.38 162 ARG A O 1
ATOM 1234 N N . ALA A 1 163 ? 33.251 19.733 23.674 1.00 69.25 163 ALA A N 1
ATOM 1235 C CA . ALA A 1 163 ? 34.038 20.541 24.606 1.00 69.25 163 ALA A CA 1
ATOM 1236 C C . ALA A 1 163 ? 34.652 19.681 25.729 1.00 69.25 163 ALA A C 1
ATOM 1238 O O . ALA A 1 163 ? 35.841 19.781 26.008 1.00 69.25 163 ALA A O 1
ATOM 1239 N N . LYS A 1 164 ? 33.879 18.742 26.294 1.00 64.19 164 LYS A N 1
ATOM 1240 C CA . LYS A 1 164 ? 34.376 17.774 27.291 1.00 64.19 164 LYS A CA 1
ATOM 1241 C C . LYS A 1 164 ? 35.359 16.749 26.711 1.00 64.19 164 LYS A C 1
ATOM 1243 O O . LYS A 1 164 ? 36.198 16.219 27.436 1.00 64.19 164 LYS A O 1
ATOM 1248 N N . GLY A 1 165 ? 35.232 16.418 25.427 1.00 58.75 165 GLY A N 1
ATOM 1249 C CA . GLY A 1 165 ? 36.156 15.542 24.706 1.00 58.75 165 GLY A CA 1
ATOM 1250 C C . GLY A 1 165 ? 37.487 16.226 24.394 1.00 58.75 165 GLY A C 1
ATOM 1251 O O . GLY A 1 165 ? 38.532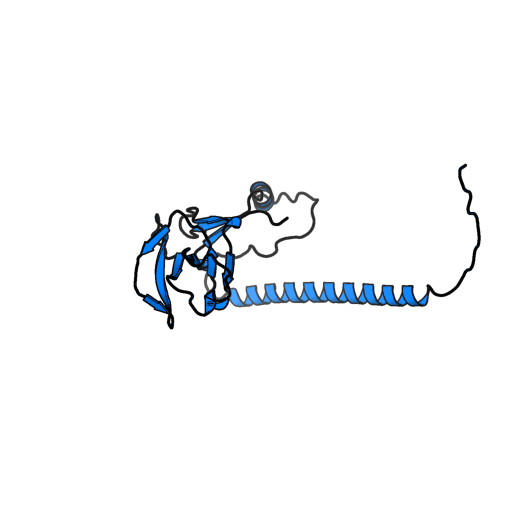 15.593 24.509 1.00 58.75 165 GLY A O 1
ATOM 1252 N N . GLU A 1 166 ? 37.453 17.517 24.063 1.00 56.56 166 GLU A N 1
ATOM 1253 C CA . GLU A 1 166 ? 38.639 18.353 23.852 1.00 56.56 166 GLU A CA 1
ATOM 1254 C C . GLU A 1 166 ? 39.372 18.629 25.184 1.00 56.56 166 GLU A C 1
ATOM 1256 O O . GLU A 1 166 ? 40.597 18.539 25.213 1.00 56.56 166 GLU A O 1
ATOM 1261 N N . GLU A 1 167 ? 38.663 18.810 26.309 1.00 53.56 167 GLU A N 1
ATOM 1262 C CA . GLU A 1 167 ? 39.277 18.870 27.654 1.00 53.56 167 GLU A CA 1
ATOM 1263 C C . GLU A 1 167 ? 39.947 17.542 28.057 1.00 53.56 167 GLU A C 1
ATOM 1265 O O . GLU A 1 167 ? 41.086 17.534 28.521 1.00 53.56 167 GLU A O 1
ATOM 1270 N N . ARG A 1 168 ? 39.308 16.389 27.801 1.00 52.53 168 ARG A N 1
ATOM 1271 C CA . ARG A 1 168 ? 39.912 15.070 28.087 1.00 52.53 168 ARG A CA 1
ATOM 1272 C C . ARG A 1 168 ? 41.092 14.718 27.181 1.00 52.53 168 ARG A C 1
ATOM 1274 O O . ARG A 1 168 ? 41.957 13.953 27.598 1.00 52.53 168 ARG A O 1
ATOM 1281 N N . ALA A 1 169 ? 41.131 15.239 25.956 1.00 51.03 169 ALA A N 1
ATOM 1282 C CA . ALA A 1 169 ? 42.275 15.076 25.061 1.00 51.03 169 ALA A CA 1
ATOM 1283 C C . ALA A 1 169 ? 43.456 15.985 25.451 1.00 51.03 169 ALA A C 1
ATOM 1285 O O . ALA A 1 169 ? 44.598 15.641 25.155 1.00 51.03 169 ALA A O 1
ATOM 1286 N N . ALA A 1 170 ? 43.199 17.105 26.137 1.00 51.81 170 ALA A N 1
ATOM 1287 C CA . ALA A 1 170 ? 44.233 18.002 26.652 1.00 51.81 170 ALA A CA 1
ATOM 1288 C C . ALA A 1 170 ? 44.846 17.534 27.990 1.00 51.81 170 ALA A C 1
ATOM 1290 O O . ALA A 1 170 ? 45.996 17.861 28.265 1.00 51.81 170 ALA A O 1
ATOM 1291 N N . GLU A 1 171 ? 44.129 16.741 28.797 1.00 51.28 171 GLU A N 1
ATOM 1292 C CA . GLU A 1 171 ? 44.611 16.229 30.100 1.00 51.28 171 GLU A CA 1
ATOM 1293 C C . GLU A 1 171 ? 45.201 14.800 30.053 1.00 51.28 171 GLU A C 1
ATOM 1295 O O . GLU A 1 171 ? 45.676 14.290 31.064 1.00 51.28 171 GLU A O 1
ATOM 1300 N N . GLY A 1 172 ? 45.182 14.129 28.895 1.00 46.50 172 GLY A N 1
ATOM 1301 C CA . GLY A 1 172 ? 45.552 12.712 28.745 1.00 46.50 172 GLY A CA 1
ATOM 1302 C C . GLY A 1 172 ? 46.928 12.429 28.133 1.00 46.50 172 GLY A C 1
ATOM 1303 O O . GLY A 1 172 ? 47.099 11.376 27.520 1.00 46.50 172 GLY A O 1
ATOM 1304 N N . GLY A 1 173 ? 47.884 13.353 28.234 1.00 46.34 173 GLY A N 1
ATOM 1305 C CA . GLY A 1 173 ? 49.215 13.200 27.648 1.00 46.34 173 GLY A CA 1
ATOM 1306 C C . GLY A 1 173 ? 50.342 13.427 28.646 1.00 46.34 173 GLY A C 1
ATOM 1307 O O . GLY A 1 173 ? 50.916 14.501 28.609 1.00 46.34 173 GLY A O 1
ATOM 1308 N N . GLU A 1 174 ? 50.658 12.432 29.485 1.00 44.91 174 GLU A N 1
ATOM 1309 C CA . GLU A 1 174 ? 52.018 12.114 29.968 1.00 44.91 174 GLU A CA 1
ATOM 1310 C C . GLU A 1 174 ? 52.022 10.895 30.924 1.00 44.91 174 GLU A C 1
ATOM 1312 O O . GLU A 1 174 ? 51.153 10.768 31.780 1.00 44.91 174 GLU A O 1
ATOM 1317 N N . GLU A 1 175 ? 53.042 10.036 30.752 1.00 39.81 175 GLU A N 1
ATOM 1318 C CA . GLU A 1 175 ? 53.554 8.972 31.650 1.00 39.81 175 GLU A CA 1
ATOM 1319 C C . GLU A 1 175 ? 52.713 7.677 31.846 1.00 39.81 175 GLU A C 1
ATOM 1321 O O . GLU A 1 175 ? 51.516 7.696 32.087 1.00 39.81 175 GLU A O 1
ATOM 1326 N N . GLY A 1 176 ? 53.266 6.461 31.777 1.00 37.41 176 GLY A N 1
ATOM 1327 C CA . GLY A 1 176 ? 54.670 6.078 31.784 1.00 37.41 176 GLY A CA 1
ATOM 1328 C C . GLY A 1 176 ? 54.903 4.579 31.550 1.00 37.41 176 GLY A C 1
ATOM 1329 O O . GLY A 1 176 ? 54.011 3.734 31.644 1.00 37.41 176 GLY A O 1
ATOM 1330 N N . ASP A 1 177 ? 56.158 4.323 31.202 1.00 42.59 177 ASP A N 1
ATOM 1331 C CA . ASP A 1 177 ? 56.873 3.055 31.117 1.00 42.59 177 ASP A CA 1
ATOM 1332 C C . ASP A 1 177 ? 56.752 2.233 32.419 1.00 42.59 177 ASP A C 1
ATOM 1334 O O . ASP A 1 177 ? 56.733 2.794 33.516 1.00 42.59 177 ASP A O 1
ATOM 1338 N N . GLY A 1 178 ? 56.639 0.905 32.319 1.00 39.44 178 GLY A N 1
ATOM 1339 C CA . GLY A 1 178 ? 56.267 0.068 33.467 1.00 39.44 178 GLY A CA 1
ATOM 1340 C C . GLY A 1 178 ? 56.195 -1.431 33.189 1.00 39.44 178 GLY A C 1
ATOM 1341 O O . GLY A 1 178 ? 55.147 -2.063 33.295 1.00 39.44 178 GLY A O 1
ATOM 1342 N N . GLU A 1 179 ? 57.338 -1.995 32.828 1.00 43.47 179 GLU A N 1
ATOM 1343 C CA . GLU A 1 179 ? 57.705 -3.409 32.897 1.00 43.47 179 GLU A CA 1
ATOM 1344 C C . GLU A 1 179 ? 57.157 -4.164 34.135 1.00 43.47 179 GLU A C 1
ATOM 1346 O O . GLU A 1 179 ? 57.523 -3.849 35.262 1.00 43.47 179 GLU A O 1
ATOM 1351 N N . ALA A 1 180 ? 56.359 -5.230 33.943 1.00 41.97 180 ALA A N 1
ATOM 1352 C CA . ALA A 1 180 ? 56.316 -6.385 34.858 1.00 41.97 180 ALA A CA 1
ATOM 1353 C C . ALA A 1 180 ? 55.556 -7.602 34.285 1.00 41.97 180 ALA A C 1
ATOM 1355 O O . ALA A 1 180 ? 54.337 -7.605 34.143 1.00 41.97 180 ALA A O 1
ATOM 1356 N N . GLY A 1 181 ? 56.280 -8.714 34.107 1.00 41.84 181 GLY A N 1
ATOM 1357 C CA . GLY A 1 181 ? 55.780 -10.009 34.587 1.00 41.84 181 GLY A CA 1
ATOM 1358 C C . GLY A 1 181 ? 55.100 -10.959 33.598 1.00 41.84 181 GLY A C 1
ATOM 1359 O O . GLY A 1 181 ? 53.968 -11.381 33.817 1.00 41.84 181 GLY A O 1
ATOM 1360 N N . ARG A 1 182 ? 55.840 -11.463 32.600 1.00 54.00 182 ARG A N 1
ATOM 1361 C CA . ARG A 1 182 ? 55.544 -12.791 32.026 1.00 54.00 182 ARG A CA 1
ATOM 1362 C C . ARG A 1 182 ? 55.782 -13.859 33.100 1.00 54.00 182 ARG A C 1
ATOM 1364 O O . ARG A 1 182 ? 56.930 -14.153 33.421 1.00 54.00 182 ARG A O 1
ATOM 1371 N N . LYS A 1 183 ? 54.726 -14.509 33.593 1.00 47.53 183 LYS A N 1
ATOM 1372 C CA . LYS A 1 183 ? 54.831 -15.836 34.220 1.00 47.53 183 LYS A CA 1
ATOM 1373 C C . LYS A 1 183 ? 54.035 -16.848 33.408 1.00 47.53 183 LYS A C 1
ATOM 1375 O O . LYS A 1 183 ? 52.814 -16.802 33.325 1.00 47.53 183 LYS A O 1
ATOM 1380 N N . ARG A 1 184 ? 54.800 -17.740 32.777 1.00 43.09 184 ARG A N 1
ATOM 1381 C CA . ARG A 1 184 ? 54.355 -18.979 32.148 1.00 43.09 184 ARG A CA 1
ATOM 1382 C C . ARG A 1 184 ? 53.881 -19.927 33.246 1.00 43.09 184 ARG A C 1
ATOM 1384 O O . ARG A 1 184 ? 54.589 -20.114 34.229 1.00 43.09 184 ARG A O 1
ATOM 1391 N N . ALA A 1 185 ? 52.725 -20.544 33.044 1.00 44.44 185 ALA A N 1
ATOM 1392 C CA . ALA A 1 185 ? 52.355 -21.769 33.733 1.00 44.44 185 ALA A CA 1
ATOM 1393 C C . ALA A 1 185 ? 52.807 -22.956 32.869 1.00 44.44 185 ALA A C 1
ATOM 1395 O O . ALA A 1 185 ? 52.112 -23.328 31.925 1.00 44.44 185 ALA A O 1
ATOM 1396 N N . ARG A 1 186 ? 54.001 -23.489 33.153 1.00 39.62 186 ARG A N 1
ATOM 1397 C CA . ARG A 1 186 ? 54.319 -24.925 33.140 1.00 39.62 186 ARG A CA 1
ATOM 1398 C C . ARG A 1 186 ? 55.652 -25.162 33.834 1.00 39.62 186 ARG A C 1
ATOM 1400 O O . ARG A 1 186 ? 56.582 -24.373 33.557 1.00 39.62 186 ARG A O 1
#

Mean predicted aligned error: 18.86 Å